Protein AF-A0A1I7UEQ7-F1 (afdb_monomer)

Foldseek 3Di:
DPDPPPFPDDDWDADPVRDIDDDGDDDDDADDDDDQAA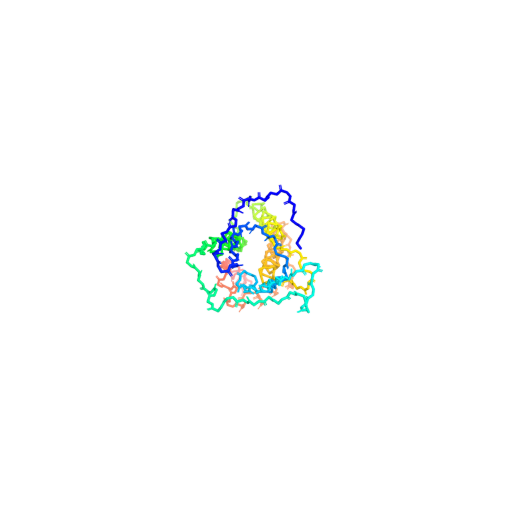PPVDDDDGDDDDDDPPDDCVVDPDDDDPPPPPCVVPDDDPPSPPPPCVLVVVLVVLLVCLLLLLLPDDPPPDCLVVNLVSLVVNLVVLVVSLVVVPVVDPPDPPDDYPVNVVSVVSNVSSVVSSVVSVVVVVVVVCVVVVHDDDPVVVCCCVPPQCVDVVNVVSHVPVPPPVVVVVVVVVPD

Mean predicted aligned error: 13.63 Å

Organism: NCBI:txid1561998

Sequence (220 aa):
MNVEENEMETNAIVDNTGRVMLFRSMITDISCNLNLQQFPFDQQICFVTFASWSMDGSKLDLSATPKTDNLELYIRNTEWGLTDFSLVIPSAFITVVTIVGFFTPHSTTGENTEKVSLGVTALLSMAIIMMMVSDEVPATSEVIPLIGKYYIGLIFLIFMAAFTTTLTLSYQMRGNSGQEVDPRVRDFFFYQIAANPCISWAFSFQLPKKLLRSDNRKQV

Solvent-accessible surface area (backbone atoms only — not comparable to full-atom values): 14425 Å² total; per-residue (Å²): 133,86,86,71,97,74,77,74,86,60,79,70,47,74,47,97,85,74,51,73,49,76,74,75,87,81,90,76,91,78,89,66,84,79,65,52,59,51,34,91,80,49,81,84,80,74,87,84,85,89,76,67,93,89,54,54,73,94,80,48,82,89,78,82,70,98,76,75,83,69,61,86,81,62,77,81,78,77,71,90,74,62,64,66,62,68,57,50,51,60,50,52,50,51,52,50,52,46,53,4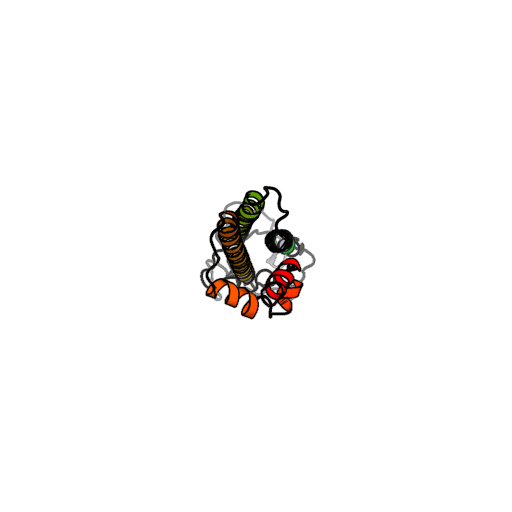9,58,66,59,49,77,82,68,94,66,91,54,74,63,56,55,55,49,51,45,52,53,49,54,52,51,53,51,50,53,52,50,56,53,54,74,74,47,79,91,60,89,87,63,81,27,47,55,56,55,49,52,56,50,50,53,52,50,53,51,53,52,47,50,53,48,53,50,53,51,54,52,51,52,43,50,74,71,70,49,83,76,58,70,69,61,52,52,46,47,59,62,66,49,62,67,34,69,71,47,48,66,67,39,78,75,76,71,68,74,68,65,74,59,59,65,73,65,76,78,120

pLDDT: mean 75.24, std 14.85, range [36.81, 96.12]

Nearest PDB structures (foldseek):
  8st4-assembly1_E  TM=7.384E-01  e=9.845E-05  Homo sapiens
  8st3-assembly1_A  TM=8.266E-01  e=8.526E-04  Homo sapiens
  8st1-assembly1_E  TM=7.105E-01  e=1.397E-04  Homo sapiens
  8ssz-assembly1_E  TM=7.057E-01  e=7.157E-04  Homo sapiens
  7ql6-assembly1_D  TM=7.470E-01  e=1.077E-03  Tetronarce californica

InterPro domains:
  IPR006029 Neurotransmitter-gated ion-channel transmembrane domain [PF02932] (87-192)
  IPR006201 Neurotransmitter-gated ion-channel [PTHR18945] (8-176)
  IPR006202 Neurotransmitter-gated ion-channel ligand-binding domain [PF02931] (4-86)
  IPR018000 Neurotransmitter-gated io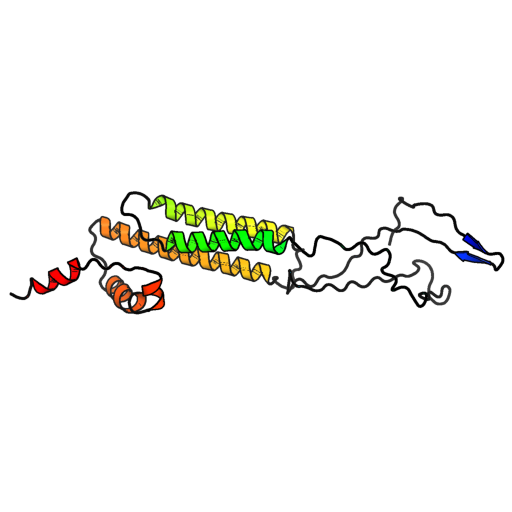n-channel, conserved site [PS00236] (32-46)
  IPR036719 Neurotransmitter-gated ion-channel transmembrane domain superfamily [SSF90112] (85-202)
  IPR036734 Neurotransmitter-gated ion-channel ligand-binding domain superfamily [G3DSA:2.70.170.10] (2-88)
  IPR036734 Neurotransmitter-gated ion-channel ligand-binding domain superfamily [SSF63712] (9-92)
  IPR038050 Neuronal acetylcholine receptor [G3DSA:1.20.58.390] (89-205)

Secondary structure (DSSP, 8-state):
----S-----PPEE-TTS-EE-------PPP-----TTTTS-----------SS--TTT------S----GGG-PPPSGGGTHHHHHHHHHHHHHHHHHHHHHS---SSS-HHHHHHHHHHHHHHHHHHHHHHHHHS---TT---HHHHHHHHHHHHHHHHHHHHHHHHHHHHHHHTTPPPPHHHHHHIIIIITT-HHHHHHS-----TTTHHHHTTS--

Structure (mmCIF, N/CA/C/O backbone):
data_AF-A0A1I7UEQ7-F1
#
_entry.id   AF-A0A1I7UEQ7-F1
#
loop_
_atom_site.group_PDB
_atom_site.id
_atom_site.type_symbol
_atom_site.label_atom_id
_atom_site.label_alt_id
_atom_site.label_comp_id
_atom_site.label_asym_id
_atom_site.label_entity_id
_atom_site.label_seq_id
_atom_site.pdbx_PDB_ins_code
_atom_site.Cartn_x
_atom_site.Cartn_y
_atom_site.Cartn_z
_atom_site.occupancy
_atom_site.B_iso_or_equiv
_atom_site.auth_seq_id
_atom_site.auth_comp_id
_atom_site.auth_asym_id
_atom_site.auth_atom_id
_atom_site.pdbx_PDB_model_num
ATOM 1 N N . MET A 1 1 ? 17.859 10.497 -24.254 1.00 52.81 1 MET A N 1
ATOM 2 C CA . MET A 1 1 ? 18.816 9.996 -23.249 1.00 52.81 1 MET A CA 1
ATOM 3 C C . MET A 1 1 ? 20.054 10.867 -23.345 1.00 52.81 1 MET A C 1
ATOM 5 O O . MET A 1 1 ? 20.750 10.778 -24.348 1.00 52.81 1 MET A O 1
ATOM 9 N N . ASN A 1 2 ? 20.270 11.758 -22.378 1.00 49.69 2 ASN A N 1
ATOM 10 C CA . ASN A 1 2 ? 21.542 12.467 -22.264 1.00 49.69 2 ASN A CA 1
ATOM 11 C C . ASN A 1 2 ? 22.480 11.542 -21.493 1.00 49.69 2 ASN A C 1
ATOM 13 O O . ASN A 1 2 ? 22.169 11.151 -20.372 1.00 49.69 2 ASN A O 1
ATOM 17 N N . VAL A 1 3 ? 23.558 11.113 -22.139 1.00 59.84 3 VAL A N 1
ATOM 18 C CA . VAL A 1 3 ? 24.581 10.275 -21.515 1.00 59.84 3 VAL A CA 1
ATOM 19 C C . VAL A 1 3 ? 25.472 11.211 -20.705 1.00 59.84 3 VAL A C 1
ATOM 21 O O . VAL A 1 3 ? 26.331 11.874 -21.276 1.00 59.84 3 VAL A O 1
ATOM 24 N N . GLU A 1 4 ? 25.216 11.343 -19.404 1.00 57.03 4 GLU A N 1
ATOM 25 C CA . GLU A 1 4 ? 26.181 11.970 -18.495 1.00 57.03 4 GLU A CA 1
ATOM 26 C C . GLU A 1 4 ? 27.323 10.994 -18.163 1.00 57.03 4 GLU A C 1
ATOM 28 O O . GLU A 1 4 ? 27.172 9.772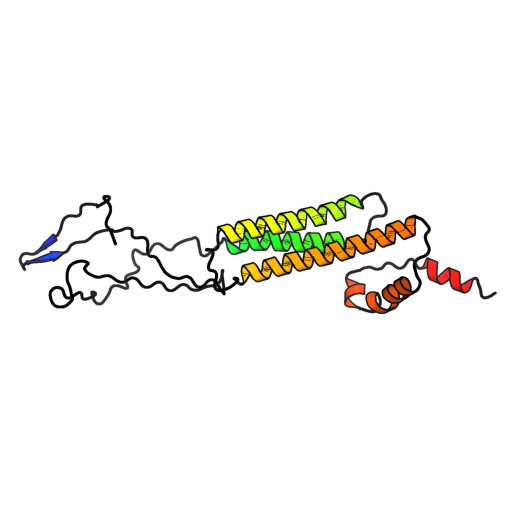 -18.217 1.00 57.03 4 GLU A O 1
ATOM 33 N N . GLU A 1 5 ? 28.482 11.586 -17.884 1.00 53.31 5 GLU A N 1
ATOM 34 C CA . GLU A 1 5 ? 29.855 11.063 -17.860 1.00 53.31 5 GLU A CA 1
ATOM 35 C C . GLU A 1 5 ? 30.125 9.908 -16.871 1.00 53.31 5 GLU A C 1
ATOM 37 O O . GLU A 1 5 ? 30.929 10.029 -15.954 1.00 53.31 5 GLU A O 1
ATOM 42 N N . ASN A 1 6 ? 29.507 8.747 -17.070 1.00 52.41 6 ASN A N 1
ATOM 43 C CA . ASN A 1 6 ? 29.963 7.477 -16.490 1.00 52.41 6 ASN A CA 1
ATOM 44 C C . ASN A 1 6 ? 29.995 6.397 -17.577 1.00 52.41 6 ASN A C 1
ATOM 46 O O . ASN A 1 6 ? 29.365 5.342 -17.483 1.00 52.41 6 ASN A O 1
ATOM 50 N N . GLU A 1 7 ? 30.699 6.691 -18.671 1.00 60.97 7 GLU A N 1
ATOM 51 C CA . GLU A 1 7 ? 30.903 5.730 -19.746 1.00 60.97 7 GLU A CA 1
ATOM 52 C C . GLU A 1 7 ? 31.894 4.649 -19.290 1.00 60.97 7 GLU A C 1
ATOM 54 O O . GLU A 1 7 ? 33.067 4.921 -19.047 1.00 60.97 7 GLU A O 1
ATOM 59 N N . MET A 1 8 ? 31.445 3.394 -19.202 1.00 59.69 8 MET A N 1
ATOM 60 C CA . MET A 1 8 ? 32.380 2.273 -19.285 1.00 59.69 8 MET A CA 1
ATOM 61 C C . MET A 1 8 ? 32.895 2.228 -20.726 1.00 59.69 8 MET A C 1
ATOM 63 O O . MET A 1 8 ? 32.182 1.780 -21.630 1.00 59.69 8 MET A O 1
ATOM 67 N N . GLU A 1 9 ? 34.107 2.736 -20.949 1.00 70.69 9 GLU A N 1
ATOM 68 C CA . GLU A 1 9 ? 34.784 2.615 -22.238 1.00 70.69 9 GLU A CA 1
ATOM 69 C C . GLU A 1 9 ? 34.934 1.130 -22.581 1.00 70.69 9 GLU A C 1
ATOM 71 O O . GLU A 1 9 ? 35.504 0.335 -21.832 1.00 70.69 9 GLU A O 1
ATOM 76 N N . THR A 1 10 ? 34.362 0.737 -23.714 1.00 80.69 10 THR A N 1
ATOM 77 C CA . THR A 1 10 ? 34.395 -0.638 -24.210 1.00 80.69 10 THR A CA 1
ATOM 78 C C . THR A 1 10 ? 35.030 -0.635 -25.587 1.00 80.69 10 THR A C 1
ATOM 80 O O . THR A 1 10 ? 34.719 0.198 -26.438 1.00 80.69 10 THR A O 1
ATOM 83 N N . ASN A 1 11 ? 35.956 -1.565 -25.806 1.00 88.19 11 ASN A N 1
ATOM 84 C CA . ASN A 1 11 ? 36.625 -1.688 -27.092 1.00 88.19 11 ASN A CA 1
ATOM 85 C C . ASN A 1 11 ? 35.635 -2.180 -28.155 1.00 88.19 11 ASN A C 1
ATOM 87 O O . ASN A 1 11 ? 34.865 -3.113 -27.919 1.00 88.19 11 ASN A O 1
ATOM 91 N N . ALA A 1 12 ? 35.699 -1.586 -29.345 1.00 90.12 12 ALA A N 1
ATOM 92 C CA . ALA A 1 12 ? 34.984 -2.088 -30.509 1.00 90.12 12 ALA A CA 1
ATOM 93 C C . ALA A 1 12 ? 35.737 -3.275 -31.125 1.00 90.12 12 ALA A C 1
ATOM 95 O O . ALA A 1 12 ? 36.967 -3.268 -31.220 1.00 90.12 12 ALA A O 1
ATOM 96 N N . ILE A 1 13 ? 34.994 -4.281 -31.584 1.00 91.56 13 ILE A N 1
ATOM 97 C CA . ILE A 1 13 ? 35.543 -5.405 -32.345 1.00 91.56 13 ILE A CA 1
ATOM 98 C C . ILE A 1 13 ? 35.324 -5.108 -33.826 1.00 91.56 13 ILE A C 1
ATOM 100 O O . ILE A 1 13 ? 34.196 -4.854 -34.254 1.00 91.56 13 ILE A O 1
ATOM 104 N N . VAL A 1 14 ? 36.405 -5.132 -34.603 1.00 94.75 14 VAL A N 1
ATOM 105 C CA . VAL A 1 14 ? 36.389 -4.826 -36.037 1.00 94.75 14 VAL A CA 1
ATOM 106 C C . VAL A 1 14 ? 36.806 -6.064 -36.823 1.00 94.75 14 VAL A C 1
ATOM 108 O O . VAL A 1 14 ? 37.925 -6.551 -36.668 1.00 94.75 14 VAL A O 1
ATOM 111 N N . ASP A 1 15 ? 35.912 -6.553 -37.680 1.00 95.31 15 ASP A N 1
ATOM 112 C CA . ASP A 1 15 ? 36.189 -7.662 -38.593 1.00 95.31 15 ASP A CA 1
ATOM 113 C C . ASP A 1 15 ? 36.873 -7.178 -39.879 1.00 95.31 15 ASP A C 1
ATOM 115 O O . ASP A 1 15 ? 36.659 -6.063 -40.359 1.00 95.31 15 ASP A O 1
ATOM 119 N N . ASN A 1 16 ? 37.612 -8.078 -40.530 1.00 95.69 16 ASN A N 1
ATOM 120 C CA . ASN A 1 16 ? 38.226 -7.836 -41.842 1.00 95.69 16 ASN A CA 1
ATOM 121 C C . ASN A 1 16 ? 37.213 -7.528 -42.970 1.00 95.69 16 ASN A C 1
ATOM 123 O O . ASN A 1 16 ? 37.606 -7.021 -44.017 1.00 95.69 16 ASN A O 1
ATOM 127 N N . THR A 1 17 ? 35.924 -7.822 -42.770 1.00 96.12 17 THR A N 1
ATOM 128 C CA . THR A 1 17 ? 34.823 -7.498 -43.698 1.00 96.12 17 THR A CA 1
ATOM 129 C C . THR A 1 17 ? 34.324 -6.056 -43.569 1.00 96.12 17 THR A C 1
ATOM 131 O O . THR A 1 17 ? 33.445 -5.647 -44.325 1.00 96.12 17 THR A O 1
ATOM 134 N N . GLY A 1 18 ? 34.855 -5.285 -42.613 1.00 94.19 18 GLY A N 1
ATOM 135 C CA . GLY A 1 18 ? 34.381 -3.937 -42.293 1.00 94.19 18 GLY A CA 1
ATOM 136 C C . GLY A 1 18 ? 33.176 -3.912 -41.347 1.00 94.19 18 GLY A C 1
ATOM 137 O O . GLY A 1 18 ? 32.635 -2.842 -41.079 1.00 94.19 18 GLY A O 1
ATOM 138 N N . ARG A 1 19 ? 32.746 -5.068 -40.821 1.00 92.44 19 ARG A N 1
ATOM 139 C CA . ARG A 1 19 ? 31.715 -5.141 -39.780 1.00 92.44 19 ARG A CA 1
ATOM 140 C C . ARG A 1 19 ? 32.299 -4.702 -38.437 1.00 92.44 19 ARG A C 1
ATOM 142 O O . ARG A 1 19 ? 33.334 -5.210 -38.013 1.00 92.44 19 ARG A O 1
ATOM 149 N N . VAL A 1 20 ? 31.601 -3.794 -37.762 1.00 92.38 20 VAL A N 1
ATOM 150 C CA . VAL A 1 20 ? 31.956 -3.311 -36.424 1.00 92.38 20 VAL A CA 1
ATOM 151 C C . VAL A 1 20 ? 30.905 -3.794 -35.432 1.00 92.38 20 VAL A C 1
ATOM 153 O O . VAL A 1 20 ? 29.711 -3.584 -35.643 1.00 92.38 20 VAL A O 1
ATOM 156 N N . MET A 1 21 ? 31.348 -4.446 -34.359 1.00 88.75 21 MET A N 1
ATOM 157 C CA . MET A 1 21 ? 30.502 -4.859 -33.240 1.00 88.75 21 MET A CA 1
ATOM 158 C C . MET A 1 21 ? 30.902 -4.082 -31.989 1.00 88.75 21 MET A C 1
ATOM 160 O O . MET A 1 21 ? 32.078 -4.042 -31.621 1.00 88.75 21 MET A O 1
ATOM 164 N N . LEU A 1 22 ? 29.913 -3.480 -31.333 1.00 88.12 22 LEU A N 1
ATOM 165 C CA . LEU A 1 22 ? 30.090 -2.710 -30.109 1.00 88.12 22 LEU A CA 1
ATOM 166 C C . LEU A 1 22 ? 29.110 -3.223 -29.054 1.00 88.12 22 LEU A C 1
ATOM 168 O O . LEU A 1 22 ? 27.899 -3.199 -29.266 1.00 88.12 22 LEU A O 1
ATOM 172 N N . PHE A 1 23 ? 29.642 -3.667 -27.918 1.00 83.12 23 PHE A N 1
ATOM 173 C CA . PHE A 1 23 ? 28.850 -4.077 -26.763 1.00 83.12 23 PHE A CA 1
ATOM 174 C C . PHE A 1 23 ? 29.045 -3.051 -25.662 1.00 83.12 23 PHE A C 1
ATOM 176 O O . PHE A 1 23 ? 30.142 -2.923 -25.125 1.00 83.12 23 PHE A O 1
ATOM 183 N N . ARG A 1 24 ? 27.978 -2.327 -25.327 1.00 81.75 24 ARG A N 1
ATOM 184 C CA . ARG A 1 24 ? 28.010 -1.287 -24.305 1.00 81.75 24 ARG A CA 1
ATOM 185 C C . ARG A 1 24 ? 26.983 -1.594 -23.224 1.00 81.75 24 ARG A C 1
ATOM 187 O O . ARG A 1 24 ? 25.816 -1.818 -23.530 1.00 81.75 24 ARG A O 1
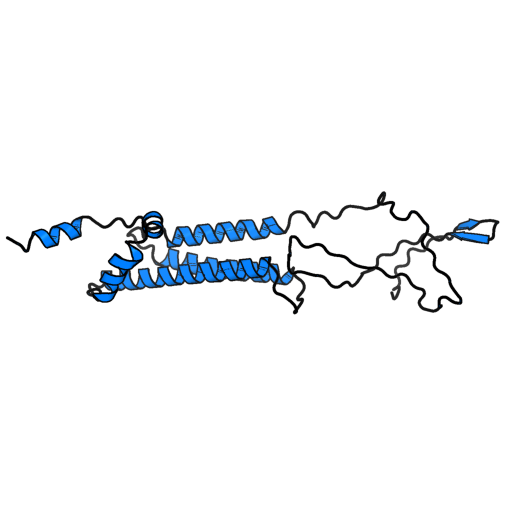ATOM 194 N N . SER A 1 25 ? 27.429 -1.599 -21.969 1.00 78.62 25 SER A N 1
ATOM 195 C CA . SER A 1 25 ? 26.525 -1.614 -20.820 1.00 78.62 25 SER A CA 1
ATOM 196 C C . SER A 1 25 ? 26.023 -0.197 -20.574 1.00 78.62 25 SER A C 1
ATOM 198 O O . SER A 1 25 ? 26.805 0.757 -20.602 1.00 78.62 25 SER A O 1
ATOM 200 N N . MET A 1 26 ? 24.720 -0.055 -20.366 1.00 75.50 26 MET A N 1
ATOM 201 C CA . MET A 1 26 ? 24.089 1.225 -20.087 1.00 75.50 26 MET A CA 1
ATOM 202 C C . MET A 1 26 ? 23.063 1.028 -18.978 1.00 75.50 26 MET A C 1
ATOM 204 O O . MET A 1 26 ? 22.232 0.126 -19.055 1.00 75.50 26 MET A O 1
ATOM 208 N N . ILE A 1 27 ? 23.128 1.879 -17.957 1.00 82.31 27 ILE A N 1
ATOM 209 C CA . ILE A 1 27 ? 22.079 2.001 -16.948 1.00 82.31 27 ILE A CA 1
ATOM 210 C C . ILE A 1 27 ? 21.241 3.205 -17.364 1.00 82.31 27 ILE A C 1
ATOM 212 O O . ILE A 1 27 ? 21.771 4.305 -17.514 1.00 82.31 27 ILE A O 1
ATOM 216 N N . THR A 1 28 ? 19.954 2.980 -17.618 1.00 78.56 28 THR A N 1
ATOM 217 C CA . THR A 1 28 ? 19.019 4.034 -18.017 1.00 78.56 28 THR A CA 1
ATOM 218 C C . THR A 1 28 ? 17.778 3.994 -17.168 1.00 78.56 28 THR A C 1
ATOM 220 O O . THR A 1 28 ? 17.108 2.961 -17.109 1.00 78.56 28 THR A O 1
ATOM 223 N N . ASP A 1 29 ? 17.412 5.155 -16.649 1.00 84.50 29 ASP A N 1
ATOM 224 C CA . ASP A 1 29 ? 16.103 5.354 -16.059 1.00 84.50 29 ASP A CA 1
ATOM 225 C C . ASP A 1 29 ? 15.071 5.512 -17.178 1.00 84.50 29 ASP A C 1
ATOM 227 O O . ASP A 1 29 ? 15.189 6.369 -18.060 1.00 84.50 29 ASP A O 1
ATOM 231 N N . ILE A 1 30 ? 14.065 4.642 -17.163 1.00 84.31 30 ILE A N 1
ATOM 232 C CA . ILE A 1 30 ? 12.963 4.656 -18.121 1.00 84.31 30 ILE A CA 1
ATOM 233 C C . ILE A 1 30 ? 11.748 5.248 -17.416 1.00 84.31 30 ILE A C 1
ATOM 235 O O . ILE A 1 30 ? 11.250 4.689 -16.443 1.00 84.31 30 ILE A O 1
ATOM 239 N N . SER A 1 31 ? 11.239 6.368 -17.926 1.00 86.50 31 SER A N 1
ATOM 240 C CA . SER A 1 31 ? 9.965 6.924 -17.472 1.00 86.50 31 SER A CA 1
ATOM 241 C C . SER A 1 31 ? 8.810 6.243 -18.211 1.00 86.50 31 SER A C 1
ATOM 243 O O . SER A 1 31 ? 8.711 6.348 -19.434 1.00 86.50 31 SER A O 1
ATOM 245 N N . CYS A 1 32 ? 7.923 5.568 -17.480 1.00 87.81 32 CYS A N 1
ATOM 246 C CA . CYS A 1 32 ? 6.667 5.028 -18.002 1.00 87.81 32 CYS A CA 1
ATOM 247 C C . CYS A 1 32 ? 5.488 5.394 -17.094 1.00 87.81 32 CYS A C 1
ATOM 249 O O . CYS A 1 32 ? 5.654 5.617 -15.897 1.00 87.81 32 CYS A O 1
ATOM 251 N N . ASN A 1 33 ? 4.289 5.466 -17.679 1.00 85.38 33 ASN A N 1
ATOM 252 C CA . ASN A 1 33 ? 3.057 5.645 -16.914 1.00 85.38 33 ASN A CA 1
ATOM 253 C C . ASN A 1 33 ? 2.669 4.322 -16.251 1.00 85.38 33 ASN A C 1
ATOM 255 O O . ASN A 1 33 ? 2.576 3.299 -16.929 1.00 85.38 33 ASN A O 1
ATOM 259 N N . LEU A 1 34 ? 2.415 4.369 -14.945 1.00 84.00 34 LEU A N 1
ATOM 260 C CA . LEU A 1 34 ? 2.003 3.218 -14.148 1.00 84.00 34 LEU A CA 1
ATOM 261 C C . LEU A 1 34 ? 0.491 3.240 -13.923 1.00 84.00 34 LEU A C 1
ATOM 263 O O . LEU A 1 34 ? -0.087 4.292 -13.643 1.00 84.00 34 LEU A O 1
ATOM 267 N N . ASN A 1 35 ? -0.149 2.074 -14.003 1.00 84.44 35 ASN A N 1
ATOM 268 C CA . ASN A 1 35 ? -1.560 1.919 -13.651 1.00 84.44 35 ASN A CA 1
ATOM 269 C C . ASN A 1 35 ? -1.708 1.265 -12.271 1.00 84.44 35 ASN A C 1
ATOM 271 O O . ASN A 1 35 ? -1.549 0.056 -12.141 1.00 84.44 35 ASN A O 1
ATOM 275 N N . LEU A 1 36 ? -2.070 2.055 -11.260 1.00 84.50 36 LEU A N 1
ATOM 276 C CA . LEU A 1 36 ? -2.136 1.610 -9.862 1.00 84.50 36 LEU A CA 1
ATOM 277 C C . LEU A 1 36 ? -3.534 1.164 -9.402 1.00 84.50 36 LEU A C 1
ATOM 279 O O . LEU A 1 36 ? -3.756 0.949 -8.211 1.00 84.50 36 LEU A O 1
ATOM 283 N N . GLN A 1 37 ? -4.512 1.015 -10.300 1.00 84.94 37 GLN A N 1
ATOM 284 C CA . GLN A 1 37 ? -5.891 0.688 -9.896 1.00 84.94 37 GLN A CA 1
ATOM 285 C C . GLN A 1 37 ? -5.992 -0.605 -9.081 1.00 84.94 37 GLN A C 1
ATOM 287 O O . GLN A 1 37 ? -6.756 -0.671 -8.115 1.00 84.94 37 GLN A O 1
ATOM 292 N N . GLN A 1 38 ? -5.229 -1.620 -9.484 1.00 85.50 38 GLN A N 1
ATOM 293 C CA . GLN A 1 38 ? -5.226 -2.948 -8.873 1.00 85.50 38 GLN A CA 1
ATOM 294 C C . GLN A 1 38 ? -4.017 -3.187 -7.973 1.00 85.50 38 GLN A C 1
ATOM 296 O O . GLN A 1 38 ? -3.820 -4.320 -7.541 1.00 85.50 38 GLN A O 1
ATOM 301 N N . PHE A 1 39 ? -3.257 -2.134 -7.660 1.00 81.56 39 PHE A N 1
ATOM 302 C CA . PHE A 1 39 ? -2.125 -2.232 -6.752 1.00 81.56 39 PHE A CA 1
ATOM 303 C C . PHE A 1 39 ? -2.548 -2.923 -5.446 1.00 81.56 39 PHE A C 1
ATOM 305 O O . PHE A 1 39 ? -3.567 -2.520 -4.856 1.00 81.56 39 PHE A O 1
ATOM 312 N N . PRO A 1 40 ? -1.828 -3.966 -4.995 1.00 79.81 40 PRO A N 1
ATOM 313 C CA . PRO A 1 40 ? -0.499 -4.423 -5.451 1.00 79.81 40 PRO A CA 1
ATOM 314 C C . PRO A 1 40 ? -0.487 -5.604 -6.450 1.00 79.81 40 PRO A C 1
ATOM 316 O O . PRO A 1 40 ? 0.556 -6.168 -6.765 1.00 79.81 40 PRO A O 1
ATOM 319 N N . PHE A 1 41 ? -1.652 -6.031 -6.939 1.00 82.00 41 PHE A N 1
ATOM 320 C CA . PHE A 1 41 ? -1.788 -7.145 -7.892 1.00 82.00 41 PHE A CA 1
ATOM 321 C C . PHE A 1 41 ? -1.814 -6.669 -9.351 1.00 82.00 41 PHE A C 1
ATOM 323 O O . PHE A 1 41 ? -2.413 -7.308 -10.220 1.00 82.00 41 PHE A O 1
ATOM 330 N N . ASP A 1 42 ? -1.231 -5.508 -9.611 1.00 80.56 42 ASP A N 1
ATOM 331 C CA . ASP A 1 42 ? -1.205 -4.851 -10.905 1.00 80.56 42 ASP A CA 1
ATOM 332 C C . ASP A 1 42 ? -0.136 -5.437 -11.840 1.00 80.56 42 ASP A C 1
ATOM 334 O O . ASP A 1 42 ? 0.862 -6.025 -11.429 1.00 80.56 42 ASP A O 1
ATOM 338 N N . GLN A 1 43 ? -0.367 -5.280 -13.143 1.00 84.88 43 GLN A N 1
ATOM 339 C CA . GLN A 1 43 ? 0.603 -5.595 -14.187 1.00 84.88 43 GLN A CA 1
ATOM 340 C C . GLN A 1 43 ? 1.021 -4.299 -14.869 1.00 84.88 43 GLN A C 1
ATOM 342 O O . GLN A 1 43 ? 0.165 -3.524 -15.298 1.00 84.88 43 GLN A O 1
ATOM 347 N N . GLN A 1 44 ? 2.330 -4.091 -15.003 1.00 85.62 44 GLN A N 1
ATOM 348 C CA . GLN A 1 44 ? 2.891 -2.896 -15.628 1.00 85.62 44 GLN A CA 1
ATOM 349 C C . GLN A 1 44 ? 3.564 -3.246 -16.956 1.00 85.62 44 GLN A C 1
ATOM 351 O O . GLN A 1 44 ? 4.338 -4.200 -17.044 1.00 85.62 44 GLN A O 1
ATOM 356 N N . ILE A 1 45 ? 3.261 -2.467 -17.998 1.00 86.75 45 ILE A N 1
ATOM 357 C CA . ILE A 1 45 ? 3.850 -2.602 -19.335 1.00 86.75 45 ILE A CA 1
ATOM 358 C C . ILE A 1 45 ? 4.540 -1.284 -19.671 1.00 86.75 45 ILE A C 1
ATOM 360 O O . ILE A 1 45 ? 3.880 -0.264 -19.864 1.00 86.75 45 ILE A O 1
ATOM 364 N N . CYS A 1 46 ? 5.867 -1.316 -19.768 1.00 87.62 46 CYS A N 1
ATOM 365 C CA . CYS A 1 46 ? 6.676 -0.154 -20.116 1.00 87.62 46 CYS A CA 1
ATOM 366 C C . CYS A 1 46 ? 7.345 -0.382 -21.473 1.00 87.62 46 CYS A C 1
ATOM 368 O O . CYS A 1 46 ? 8.010 -1.393 -21.694 1.00 87.62 46 CYS A O 1
ATOM 370 N N . PHE A 1 47 ? 7.151 0.564 -22.391 1.00 88.69 47 PHE A N 1
ATOM 371 C CA . PHE A 1 47 ? 7.746 0.523 -23.722 1.00 88.69 47 PHE A CA 1
ATOM 372 C C . PHE A 1 47 ? 9.050 1.315 -23.733 1.00 88.69 47 PHE A C 1
ATOM 374 O O . PHE A 1 47 ? 9.100 2.448 -23.257 1.00 88.69 47 PHE A O 1
ATOM 381 N N . VAL A 1 48 ? 10.094 0.728 -24.315 1.00 84.44 48 VAL A N 1
ATOM 382 C CA . VAL A 1 48 ? 11.383 1.392 -24.526 1.00 84.44 48 VAL A CA 1
ATOM 383 C C . VAL A 1 48 ? 11.564 1.623 -26.014 1.00 84.44 48 VAL A C 1
ATOM 385 O O . VAL A 1 48 ? 11.401 0.703 -26.815 1.00 84.44 48 VAL A O 1
ATOM 388 N N . THR A 1 49 ? 11.916 2.853 -26.380 1.00 85.25 49 THR A N 1
ATOM 389 C CA . THR A 1 49 ? 12.119 3.237 -27.778 1.00 85.25 49 THR A CA 1
ATOM 390 C C . THR A 1 49 ? 13.574 3.629 -27.976 1.00 85.25 49 THR A C 1
ATOM 392 O O . THR A 1 49 ? 14.039 4.605 -27.390 1.00 85.25 49 THR A O 1
ATOM 395 N N . PHE A 1 50 ? 14.294 2.866 -28.798 1.00 85.19 50 PHE A N 1
ATOM 396 C CA . PHE A 1 50 ? 15.665 3.177 -29.190 1.00 85.19 50 PHE A CA 1
ATOM 397 C C . PHE A 1 50 ? 15.652 3.914 -30.527 1.00 85.19 50 PHE A C 1
ATOM 399 O O . PHE A 1 50 ? 15.090 3.422 -31.503 1.00 85.19 50 PHE A O 1
ATOM 406 N N . ALA A 1 51 ? 16.264 5.095 -30.567 1.00 87.25 51 ALA A N 1
ATOM 407 C CA . ALA A 1 51 ? 16.366 5.912 -31.768 1.00 87.25 51 ALA A CA 1
ATOM 408 C C . ALA A 1 51 ? 17.657 6.735 -31.746 1.00 87.25 51 ALA A C 1
ATOM 410 O O . ALA A 1 51 ? 18.171 7.089 -30.681 1.00 87.25 51 ALA A O 1
ATOM 411 N N . SER A 1 52 ? 18.172 7.062 -32.929 1.00 88.94 52 SER A N 1
ATOM 412 C CA . SER A 1 52 ? 19.249 8.036 -33.073 1.00 88.94 52 SER A CA 1
ATOM 413 C C . SER A 1 52 ? 18.746 9.444 -32.774 1.00 88.94 52 SER A C 1
ATOM 415 O O . SER A 1 52 ? 17.694 9.852 -33.250 1.00 88.94 52 SER A O 1
ATOM 417 N N . TRP A 1 53 ? 19.531 10.211 -32.016 1.00 85.12 53 TRP A N 1
ATOM 418 C CA . TRP A 1 53 ? 19.211 11.610 -31.716 1.00 85.12 53 TRP A CA 1
ATOM 419 C C . TRP A 1 53 ? 19.392 12.537 -32.926 1.00 85.12 53 TRP A C 1
ATOM 421 O O . TRP A 1 53 ? 18.628 13.474 -33.119 1.00 85.12 53 TRP A O 1
ATOM 431 N N . SER A 1 54 ? 20.437 12.299 -33.722 1.00 91.56 54 SER A N 1
ATOM 432 C CA . SER A 1 54 ? 20.912 13.228 -34.757 1.00 91.56 54 SER A CA 1
ATOM 433 C C . SER A 1 54 ? 20.615 12.795 -36.193 1.00 91.56 54 SER A C 1
ATOM 435 O O . SER A 1 54 ? 20.818 13.581 -37.120 1.00 91.56 54 SER A O 1
ATOM 437 N N . MET A 1 55 ? 20.191 11.548 -36.394 1.00 93.50 55 MET A N 1
ATOM 438 C CA . MET A 1 55 ? 19.986 10.952 -37.713 1.00 93.50 55 MET A CA 1
ATOM 439 C C . MET A 1 55 ? 18.564 10.418 -37.828 1.00 93.50 55 MET A C 1
ATOM 441 O O . MET A 1 55 ? 18.062 9.804 -36.892 1.00 93.50 55 MET A O 1
ATOM 445 N N . ASP A 1 56 ? 17.969 10.606 -39.002 1.00 91.50 56 ASP A N 1
ATOM 446 C CA . ASP A 1 56 ? 16.657 10.068 -39.359 1.00 91.50 56 ASP A CA 1
ATOM 447 C C . ASP A 1 56 ? 16.789 8.776 -40.185 1.00 91.50 56 ASP A C 1
ATOM 449 O O . ASP A 1 56 ? 17.871 8.435 -40.680 1.00 91.50 56 ASP A O 1
ATOM 453 N N . GLY A 1 57 ? 15.658 8.102 -40.423 1.00 89.75 57 GLY A N 1
ATOM 454 C CA . GLY A 1 57 ? 15.571 6.820 -41.139 1.00 89.75 57 GLY A CA 1
ATOM 455 C C . GLY A 1 57 ? 16.118 6.806 -42.574 1.00 89.75 57 GLY A C 1
ATOM 456 O O . GLY A 1 57 ? 16.401 5.745 -43.117 1.00 89.75 57 GLY A O 1
ATOM 457 N N . SER A 1 58 ? 16.314 7.966 -43.211 1.00 92.62 58 SER A N 1
ATOM 458 C CA . SER A 1 58 ? 16.943 8.045 -44.540 1.00 92.62 58 SER A CA 1
ATOM 459 C C . SER A 1 58 ? 18.469 7.906 -44.502 1.00 92.62 58 SER A C 1
ATOM 461 O O . SER A 1 58 ? 19.093 7.714 -45.543 1.00 92.62 58 SER A O 1
ATOM 463 N N . LYS A 1 59 ? 19.081 8.103 -43.329 1.00 93.81 59 LYS A N 1
ATOM 464 C CA . LYS A 1 59 ? 20.539 8.071 -43.125 1.00 93.81 59 LYS A CA 1
ATOM 465 C C . LYS A 1 59 ? 20.969 6.879 -42.278 1.00 93.81 59 LYS A C 1
ATOM 467 O O . LYS A 1 59 ? 22.084 6.396 -42.449 1.00 93.81 59 LYS A O 1
ATOM 472 N N . LEU A 1 60 ? 20.107 6.439 -41.366 1.00 92.19 60 LEU A N 1
ATOM 473 C CA . LEU A 1 60 ? 20.367 5.341 -40.451 1.00 92.19 60 LEU A CA 1
ATOM 474 C C . LEU A 1 60 ? 19.139 4.433 -40.393 1.00 92.19 60 LEU A C 1
ATOM 476 O O . LEU A 1 60 ? 18.071 4.879 -39.988 1.00 92.19 60 LEU A O 1
ATOM 480 N N . ASP A 1 61 ? 19.312 3.169 -40.765 1.00 91.69 61 ASP A N 1
ATOM 481 C CA . ASP A 1 61 ? 18.284 2.141 -40.612 1.00 91.69 61 ASP A CA 1
ATOM 482 C C . ASP A 1 61 ? 18.623 1.256 -39.406 1.00 91.69 61 ASP A C 1
ATOM 484 O O . ASP A 1 61 ? 19.735 0.732 -39.298 1.00 91.69 61 ASP A O 1
ATOM 488 N N . LEU A 1 62 ? 17.681 1.140 -38.470 1.00 89.69 62 LEU A N 1
ATOM 489 C CA . LEU A 1 62 ? 17.840 0.392 -37.226 1.00 89.69 62 LEU A CA 1
ATOM 490 C C . LEU A 1 62 ? 16.978 -0.867 -37.289 1.00 89.69 62 LEU A C 1
ATOM 492 O O . LEU A 1 62 ? 15.755 -0.803 -37.196 1.00 89.69 62 LEU A O 1
ATOM 496 N N . SER A 1 63 ? 17.623 -2.027 -37.387 1.00 89.94 63 SER A N 1
ATOM 497 C CA . SER A 1 63 ? 16.951 -3.326 -37.362 1.00 89.94 63 SER A CA 1
ATOM 498 C C . SER A 1 63 ? 17.300 -4.095 -36.091 1.00 89.94 63 SER A C 1
ATOM 500 O O . SER A 1 63 ? 18.479 -4.297 -35.795 1.00 89.94 63 SER A O 1
ATOM 502 N N . ALA A 1 64 ? 16.289 -4.576 -35.367 1.00 84.75 64 ALA A N 1
ATOM 503 C CA . ALA A 1 64 ? 16.500 -5.483 -34.245 1.00 84.75 64 ALA A CA 1
ATOM 504 C C . ALA A 1 64 ? 16.982 -6.854 -34.746 1.00 84.75 64 ALA A C 1
ATOM 506 O O . ALA A 1 64 ? 16.435 -7.412 -35.700 1.00 84.75 64 ALA A O 1
ATOM 507 N N . THR A 1 65 ? 17.998 -7.418 -34.092 1.00 81.75 65 THR A N 1
ATOM 508 C CA . THR A 1 65 ? 18.477 -8.768 -34.403 1.00 81.75 65 THR A CA 1
ATOM 509 C C . THR A 1 65 ? 17.372 -9.785 -34.090 1.00 81.75 65 THR A C 1
ATOM 511 O O . THR A 1 65 ? 16.847 -9.783 -32.976 1.00 81.75 65 THR A O 1
ATOM 514 N N . PRO A 1 66 ? 17.009 -10.684 -35.022 1.00 72.69 66 PRO A N 1
ATOM 515 C CA . PRO A 1 66 ? 15.928 -11.645 -34.822 1.00 72.69 66 PRO A CA 1
ATOM 516 C C . PRO A 1 66 ? 16.385 -12.771 -33.878 1.00 72.69 66 PRO A C 1
ATOM 518 O O . PRO A 1 66 ? 16.850 -13.802 -34.359 1.00 72.69 66 PRO A O 1
ATOM 521 N N . LYS A 1 67 ? 16.342 -12.522 -32.555 1.00 68.25 67 LYS A N 1
ATOM 522 C CA . LYS A 1 67 ? 16.463 -13.441 -31.386 1.00 68.25 67 LYS A CA 1
ATOM 523 C C . LYS A 1 67 ? 17.015 -12.676 -30.170 1.00 68.25 67 LYS A C 1
ATOM 525 O O . LYS A 1 67 ? 18.111 -12.951 -29.687 1.00 68.25 67 LYS A O 1
ATOM 530 N N . THR A 1 68 ? 16.283 -11.677 -29.694 1.00 62.75 68 THR A N 1
ATOM 531 C CA . THR A 1 68 ? 16.676 -10.874 -28.519 1.00 62.75 68 THR A CA 1
ATOM 532 C C . THR A 1 68 ? 16.027 -11.340 -27.216 1.00 62.75 68 THR A C 1
ATOM 534 O O . THR A 1 68 ? 16.319 -10.792 -26.160 1.00 62.75 68 THR A O 1
ATOM 537 N N . ASP A 1 69 ? 15.211 -12.392 -27.262 1.00 61.16 69 ASP A N 1
ATOM 538 C CA . ASP A 1 69 ? 14.433 -12.917 -26.131 1.00 61.16 69 ASP A CA 1
ATOM 539 C C . ASP A 1 69 ? 15.281 -13.811 -25.198 1.00 61.16 69 ASP A C 1
ATOM 541 O O . ASP A 1 69 ? 14.763 -14.637 -24.445 1.00 61.16 69 ASP A O 1
ATOM 545 N N . ASN A 1 70 ? 16.609 -13.681 -25.257 1.00 61.81 70 ASN A N 1
ATOM 546 C CA . ASN A 1 70 ? 17.534 -14.451 -24.437 1.00 61.81 70 ASN A CA 1
ATOM 547 C C . ASN A 1 70 ? 17.609 -13.832 -23.036 1.00 61.81 70 ASN A C 1
ATOM 549 O O . ASN A 1 70 ? 18.531 -13.087 -22.708 1.00 61.81 70 ASN A O 1
ATOM 553 N N . LEU A 1 71 ? 16.650 -14.193 -22.183 1.00 75.38 71 LEU A N 1
ATOM 554 C CA . LEU A 1 71 ? 16.616 -13.869 -20.749 1.00 75.38 71 LEU A CA 1
ATOM 555 C C . LEU A 1 71 ? 17.710 -14.593 -19.930 1.00 75.38 71 LEU A C 1
ATOM 557 O O . LEU A 1 71 ? 17.611 -14.672 -18.711 1.00 75.38 71 LEU A O 1
ATOM 561 N N . GLU A 1 72 ? 18.757 -15.131 -20.561 1.00 73.50 72 GLU A N 1
ATOM 562 C CA . GLU A 1 72 ? 19.814 -15.902 -19.885 1.00 73.50 72 GLU A CA 1
ATOM 563 C C . GLU A 1 72 ? 20.566 -15.081 -18.828 1.00 73.50 72 GLU A C 1
ATOM 565 O O . GLU A 1 72 ? 21.010 -15.626 -17.821 1.00 73.50 72 GLU A O 1
ATOM 570 N N . LEU A 1 73 ? 20.672 -13.765 -19.034 1.00 70.31 73 LEU A N 1
ATOM 571 C CA . LEU A 1 73 ? 21.315 -12.826 -18.108 1.00 70.31 73 LEU A CA 1
ATOM 572 C C . LEU A 1 73 ? 20.305 -12.024 -17.271 1.00 70.31 73 LEU A C 1
ATOM 574 O O . LEU A 1 73 ? 20.695 -11.094 -16.565 1.00 70.31 73 LEU A O 1
ATOM 578 N N . TYR A 1 74 ? 19.011 -12.351 -17.344 1.00 80.69 74 TYR A N 1
ATOM 579 C CA . TYR A 1 74 ? 17.996 -11.664 -16.553 1.00 80.69 74 TYR A CA 1
ATOM 580 C C . TYR A 1 74 ? 18.079 -12.099 -15.087 1.00 80.69 74 TYR A C 1
ATOM 582 O O . TYR A 1 74 ? 17.766 -13.236 -14.724 1.00 80.69 74 TYR A O 1
ATOM 590 N N . ILE A 1 75 ? 18.475 -11.166 -14.225 1.00 80.38 75 ILE A N 1
ATOM 591 C CA . ILE A 1 75 ? 18.392 -11.335 -12.777 1.00 80.38 75 ILE A CA 1
ATOM 592 C C . ILE A 1 75 ? 16.972 -10.968 -12.351 1.00 80.38 75 ILE A C 1
ATOM 594 O O . ILE A 1 75 ? 16.533 -9.834 -12.525 1.00 80.38 75 ILE A O 1
ATOM 598 N N . ARG A 1 76 ? 16.249 -11.932 -11.773 1.00 76.56 76 ARG A N 1
ATOM 599 C CA . ARG A 1 76 ? 14.896 -11.704 -11.261 1.00 76.56 76 ARG A CA 1
ATOM 600 C C . ARG A 1 76 ? 14.930 -10.754 -10.058 1.00 76.56 76 ARG A C 1
ATOM 602 O O . ARG A 1 76 ? 15.586 -11.036 -9.059 1.00 76.56 76 ARG A O 1
ATOM 609 N N . ASN A 1 77 ? 14.140 -9.691 -10.129 1.00 74.31 77 ASN A N 1
ATOM 610 C CA . ASN A 1 77 ? 13.873 -8.765 -9.026 1.00 74.31 77 ASN A CA 1
ATOM 611 C C . ASN A 1 77 ? 13.101 -9.460 -7.880 1.00 74.31 77 ASN A C 1
ATOM 613 O O . ASN A 1 77 ? 12.084 -10.113 -8.115 1.00 74.31 77 ASN A O 1
ATOM 617 N N . THR A 1 78 ? 13.573 -9.307 -6.637 1.00 67.19 78 THR A N 1
ATOM 618 C CA . THR A 1 78 ? 12.999 -9.939 -5.429 1.00 67.19 78 THR A CA 1
ATOM 619 C C . THR A 1 78 ? 11.900 -9.120 -4.743 1.00 67.19 78 THR A C 1
ATOM 621 O O . THR A 1 78 ? 11.258 -9.634 -3.833 1.00 67.19 78 THR A O 1
ATOM 624 N N . GLU A 1 79 ? 11.664 -7.872 -5.156 1.00 66.00 79 GLU A N 1
ATOM 625 C CA . GLU A 1 79 ? 10.690 -6.977 -4.504 1.00 66.00 79 GLU A CA 1
ATOM 626 C C . GLU A 1 79 ? 9.219 -7.360 -4.729 1.00 66.00 79 GLU A C 1
ATOM 628 O O . GLU A 1 79 ? 8.396 -7.135 -3.851 1.00 66.00 79 GLU A O 1
ATOM 633 N N . TRP A 1 80 ? 8.877 -8.036 -5.830 1.00 60.09 80 TRP A N 1
ATOM 634 C CA . TRP A 1 80 ? 7.485 -8.337 -6.219 1.00 60.09 80 TRP A CA 1
ATOM 635 C C . TRP A 1 80 ? 6.799 -9.445 -5.393 1.00 60.09 80 TRP A C 1
ATOM 637 O O . TRP A 1 80 ? 5.826 -10.042 -5.848 1.00 60.09 80 TRP A O 1
ATOM 647 N N . GLY A 1 81 ? 7.330 -9.796 -4.217 1.00 52.72 81 GLY A N 1
ATOM 648 C CA . GLY A 1 81 ? 6.894 -10.980 -3.470 1.00 52.72 81 GLY A CA 1
ATOM 649 C C . GLY A 1 81 ? 6.445 -10.782 -2.023 1.00 52.72 81 GLY A C 1
ATOM 650 O O . GLY A 1 81 ? 5.850 -11.714 -1.484 1.00 52.72 81 GLY A O 1
ATOM 651 N N . LEU A 1 82 ? 6.761 -9.668 -1.344 1.00 51.81 82 LEU A N 1
ATOM 652 C CA . LEU A 1 82 ? 6.751 -9.673 0.137 1.00 51.81 82 LEU A CA 1
ATOM 653 C C . LEU A 1 82 ? 6.327 -8.374 0.856 1.00 51.81 82 LEU A C 1
ATOM 655 O O . LEU A 1 82 ? 6.125 -8.413 2.074 1.00 51.81 82 LEU A O 1
ATOM 659 N N . THR A 1 83 ? 6.158 -7.242 0.175 1.00 59.00 83 THR A N 1
ATOM 660 C CA . THR A 1 83 ? 5.797 -5.964 0.828 1.00 59.00 83 THR A CA 1
ATOM 661 C C . THR A 1 83 ? 4.333 -5.924 1.283 1.00 59.00 83 THR A C 1
ATOM 663 O O . THR A 1 83 ? 4.045 -5.489 2.398 1.00 59.00 83 THR A O 1
ATOM 666 N N . ASP A 1 84 ? 3.413 -6.501 0.509 1.00 63.59 84 ASP A N 1
ATOM 667 C CA . ASP A 1 84 ? 1.967 -6.368 0.756 1.00 63.59 84 ASP A CA 1
ATOM 668 C C . ASP A 1 84 ? 1.495 -7.049 2.044 1.00 63.59 84 ASP A C 1
ATOM 670 O O . ASP A 1 84 ? 0.720 -6.497 2.829 1.00 63.59 84 ASP A O 1
ATOM 674 N N . PHE A 1 85 ? 1.993 -8.258 2.310 1.00 70.19 85 PHE A N 1
ATOM 675 C CA . PHE A 1 85 ? 1.628 -9.003 3.515 1.00 70.19 85 PHE A CA 1
ATOM 676 C C . PHE A 1 85 ? 2.165 -8.336 4.784 1.00 70.19 85 PHE A C 1
ATOM 678 O O . PHE A 1 85 ? 1.529 -8.411 5.838 1.00 70.19 85 PHE A O 1
ATOM 685 N N . SER A 1 86 ? 3.299 -7.643 4.678 1.00 78.69 86 SER A N 1
ATOM 686 C CA . SER A 1 86 ? 3.981 -7.021 5.813 1.00 78.69 86 SER A CA 1
ATOM 687 C C . SER A 1 86 ? 3.195 -5.840 6.398 1.00 78.69 86 SER A C 1
ATOM 689 O O . SER A 1 86 ? 3.281 -5.598 7.600 1.00 78.69 86 SER A O 1
ATOM 691 N N . LEU A 1 87 ? 2.370 -5.158 5.593 1.00 80.06 87 LEU A N 1
ATOM 692 C CA . LEU A 1 87 ? 1.535 -4.020 6.017 1.00 80.06 87 LEU A CA 1
ATOM 693 C C . LEU A 1 87 ? 0.064 -4.411 6.264 1.00 80.06 87 LEU A C 1
ATOM 695 O O . LEU A 1 87 ? -0.596 -3.900 7.183 1.00 80.06 87 LEU A O 1
ATOM 699 N N . VAL A 1 88 ? -0.466 -5.361 5.485 1.00 84.75 88 VAL A N 1
ATOM 700 C CA . VAL A 1 88 ? -1.868 -5.798 5.599 1.00 84.75 88 VAL A CA 1
ATOM 701 C C . VAL A 1 88 ? -2.096 -6.678 6.833 1.00 84.75 88 VAL A C 1
ATOM 703 O O . VAL A 1 88 ? -3.114 -6.523 7.509 1.00 84.75 88 VAL A O 1
ATOM 706 N N . ILE A 1 89 ? -1.154 -7.560 7.191 1.00 86.06 89 ILE A N 1
ATOM 707 C CA . ILE A 1 89 ? -1.322 -8.462 8.347 1.00 86.06 89 ILE A CA 1
ATOM 708 C C . ILE A 1 89 ? -1.399 -7.687 9.678 1.00 86.06 89 ILE A C 1
ATOM 710 O O . ILE A 1 89 ? -2.351 -7.918 10.434 1.00 86.06 89 ILE A O 1
ATOM 714 N N . PRO A 1 90 ? -0.481 -6.747 9.989 1.00 86.94 90 PRO A N 1
ATOM 715 C CA . PRO A 1 90 ? -0.551 -5.989 11.237 1.00 86.94 90 PRO A CA 1
ATOM 716 C C . PRO A 1 90 ? -1.804 -5.116 11.327 1.00 86.94 90 PRO A C 1
ATOM 718 O O . PRO A 1 90 ? -2.423 -5.041 12.388 1.00 86.94 90 PRO A O 1
ATOM 721 N N . SER A 1 91 ? -2.222 -4.495 10.219 1.00 87.56 91 SER A N 1
ATOM 722 C CA . SER A 1 91 ? -3.436 -3.671 10.198 1.00 87.56 91 SER A CA 1
ATOM 723 C C . SER A 1 91 ? -4.700 -4.509 10.418 1.00 87.56 91 SER A C 1
ATOM 725 O O . SER A 1 91 ? -5.516 -4.170 11.278 1.00 87.56 91 SER A O 1
ATOM 727 N N . ALA A 1 92 ? -4.835 -5.656 9.749 1.00 88.38 92 ALA A N 1
ATOM 728 C CA . ALA A 1 92 ? -5.941 -6.579 9.991 1.00 88.38 92 ALA A CA 1
ATOM 729 C C . ALA A 1 92 ? -5.984 -7.026 11.464 1.00 88.38 92 ALA A C 1
ATOM 731 O O . ALA A 1 92 ? -7.036 -6.951 12.100 1.00 88.38 92 ALA A O 1
ATOM 732 N N . PHE A 1 93 ? -4.840 -7.390 12.048 1.00 89.94 93 PHE A N 1
ATOM 733 C CA . PHE A 1 93 ? -4.761 -7.771 13.459 1.00 89.94 93 PHE A CA 1
ATOM 734 C C . PHE A 1 93 ? -5.200 -6.637 14.401 1.00 89.94 93 PHE A C 1
ATOM 736 O O . PHE A 1 93 ? -6.043 -6.861 15.270 1.00 89.94 93 PHE A O 1
ATOM 743 N N . ILE A 1 94 ? -4.711 -5.409 14.194 1.00 88.69 94 ILE A N 1
ATOM 744 C CA . ILE A 1 94 ? -5.117 -4.231 14.981 1.00 88.69 94 ILE A CA 1
ATOM 745 C C . ILE A 1 94 ? -6.628 -3.981 14.849 1.00 88.69 94 ILE A C 1
ATOM 747 O O . ILE A 1 94 ? -7.301 -3.715 15.846 1.00 88.69 94 ILE A O 1
ATOM 751 N N . THR A 1 95 ? -7.203 -4.107 13.649 1.00 88.62 95 THR A N 1
ATOM 752 C CA . THR A 1 95 ? -8.656 -3.923 13.469 1.00 88.62 95 THR A CA 1
ATOM 753 C C . THR A 1 95 ? -9.471 -4.987 14.199 1.00 88.62 95 THR A C 1
ATOM 755 O O . THR A 1 95 ? -10.454 -4.660 14.856 1.00 88.62 95 THR A O 1
ATOM 758 N N . VAL A 1 96 ? -9.029 -6.246 14.186 1.00 88.62 96 VAL A N 1
ATOM 759 C CA . VAL A 1 96 ? -9.700 -7.326 14.921 1.00 88.62 96 VAL A CA 1
ATOM 760 C C . VAL A 1 96 ? -9.597 -7.101 16.428 1.00 88.62 96 VAL A C 1
ATOM 762 O O . VAL A 1 96 ? -10.610 -7.185 17.122 1.00 88.62 96 VAL A O 1
ATOM 765 N N . VAL A 1 97 ? -8.412 -6.755 16.941 1.00 87.38 97 VAL A N 1
ATOM 766 C CA . VAL A 1 97 ? -8.206 -6.461 18.369 1.00 87.38 97 VAL A CA 1
ATOM 767 C C . VAL A 1 97 ? -9.060 -5.279 18.822 1.00 87.38 97 VAL A C 1
ATOM 769 O O . VAL A 1 97 ? -9.593 -5.305 19.926 1.00 87.38 97 VAL A O 1
ATOM 772 N N . THR A 1 98 ? -9.242 -4.262 17.981 1.00 86.00 98 THR A N 1
ATOM 773 C CA . THR A 1 98 ? -10.012 -3.063 18.346 1.00 86.00 98 THR A CA 1
ATOM 774 C C . THR A 1 98 ? -11.507 -3.303 18.331 1.00 86.00 98 THR A C 1
ATOM 776 O O . THR A 1 98 ? -12.188 -2.929 19.283 1.00 86.00 98 THR A O 1
ATOM 779 N N . ILE A 1 99 ? -12.006 -4.025 17.330 1.00 84.38 99 ILE A N 1
ATOM 780 C CA . ILE A 1 99 ? -13.376 -4.539 17.302 1.00 84.38 99 ILE A CA 1
ATOM 781 C C . ILE A 1 99 ? -13.629 -5.379 18.560 1.00 84.38 99 ILE A C 1
ATOM 783 O O . ILE A 1 99 ? -14.504 -5.046 19.357 1.00 84.38 99 ILE A O 1
ATOM 787 N N . VAL A 1 100 ? -12.829 -6.423 18.798 1.00 83.25 100 VAL A N 1
ATOM 788 C CA . VAL A 1 100 ? -13.005 -7.311 19.958 1.00 83.25 100 VAL A CA 1
ATOM 789 C C . VAL A 1 100 ? -12.888 -6.534 21.271 1.00 83.25 100 VAL A C 1
ATOM 791 O O . VAL A 1 100 ? -13.762 -6.666 22.123 1.00 83.25 100 VAL A O 1
ATOM 794 N N . GLY A 1 101 ? -11.883 -5.674 21.433 1.00 80.06 101 GLY A N 1
ATOM 795 C CA . GLY A 1 101 ? -11.676 -4.861 22.636 1.00 80.06 101 GLY A CA 1
ATOM 796 C C . GLY A 1 101 ? -12.857 -3.938 22.949 1.00 80.06 101 GLY A C 1
ATOM 797 O O . GLY A 1 101 ? -13.258 -3.806 24.107 1.00 80.06 101 GLY A O 1
ATOM 798 N N . PHE A 1 102 ? -13.479 -3.362 21.917 1.00 81.25 102 PHE A N 1
ATOM 799 C CA . PHE A 1 102 ? -14.687 -2.552 22.056 1.00 81.25 102 PHE A CA 1
ATOM 800 C C . PHE A 1 102 ? -15.946 -3.368 22.366 1.00 81.25 102 PHE A C 1
ATOM 802 O O . PHE A 1 102 ? -16.775 -2.916 23.160 1.00 81.25 102 PHE A O 1
ATOM 809 N N . PHE A 1 103 ? -16.088 -4.561 21.784 1.00 73.12 103 PHE A N 1
ATOM 810 C CA . PHE A 1 103 ? -17.231 -5.449 22.028 1.00 73.12 103 PHE A CA 1
ATOM 811 C C . PHE A 1 103 ? -17.105 -6.272 23.318 1.00 73.12 103 PHE A C 1
ATOM 813 O O . PHE A 1 103 ? -18.114 -6.762 23.830 1.00 73.12 103 PHE A O 1
ATOM 820 N N . THR A 1 104 ? -15.904 -6.404 23.890 1.00 73.06 104 THR A N 1
ATOM 821 C CA . THR A 1 104 ? -15.712 -7.105 25.165 1.00 73.06 104 THR A CA 1
ATOM 822 C C . THR A 1 104 ? -16.473 -6.358 26.269 1.00 73.06 104 THR A C 1
ATOM 824 O O . THR A 1 104 ? -16.275 -5.147 26.435 1.00 73.06 104 THR A O 1
ATOM 827 N N . PRO A 1 105 ? -17.352 -7.027 27.040 1.00 65.12 105 PRO A N 1
ATOM 828 C CA . PRO A 1 105 ? -18.133 -6.370 28.082 1.00 65.12 105 PRO A CA 1
ATOM 829 C C . PRO A 1 105 ? -17.223 -5.723 29.131 1.00 65.12 105 PRO A C 1
ATOM 831 O O . PRO A 1 105 ? -16.129 -6.199 29.422 1.00 65.12 105 PRO A O 1
ATOM 834 N N . HIS A 1 106 ? -17.656 -4.588 29.680 1.00 56.53 106 HIS A N 1
ATOM 835 C CA . HIS A 1 106 ? -16.926 -3.889 30.734 1.00 56.53 106 HIS A CA 1
ATOM 836 C C . HIS A 1 106 ? -16.835 -4.771 31.983 1.00 56.53 106 HIS A C 1
ATOM 838 O O . HIS A 1 106 ? -17.850 -5.037 32.627 1.00 56.53 106 HIS A O 1
ATOM 844 N N . SER A 1 107 ? -15.618 -5.197 32.335 1.00 50.94 107 SER A N 1
ATOM 845 C CA . SER A 1 107 ? -15.340 -5.654 33.693 1.00 50.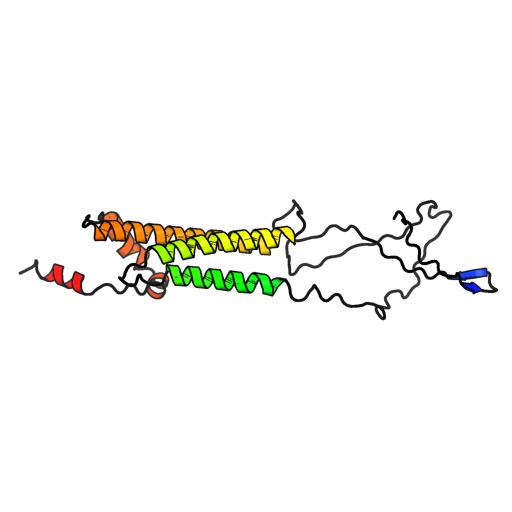94 107 SER A CA 1
ATOM 846 C C . SER A 1 107 ? -15.628 -4.478 34.622 1.00 50.94 107 SER A C 1
ATOM 848 O O . SER A 1 107 ? -15.215 -3.347 34.370 1.00 50.94 107 SER A O 1
ATOM 850 N N . THR A 1 108 ? -16.425 -4.712 35.655 1.00 49.97 108 THR A N 1
ATOM 851 C CA . THR A 1 108 ? -17.043 -3.701 36.525 1.00 49.97 108 THR A CA 1
ATOM 852 C C . THR A 1 108 ? -16.055 -2.975 37.454 1.00 49.97 108 THR A C 1
ATOM 854 O O . THR A 1 108 ? -16.451 -2.457 38.495 1.00 49.97 108 THR A O 1
ATOM 857 N N . THR A 1 109 ? -14.776 -2.911 37.087 1.00 47.47 109 THR A N 1
ATOM 858 C CA . THR A 1 109 ? -13.683 -2.406 37.919 1.00 47.47 109 THR A CA 1
ATOM 859 C C . THR A 1 109 ? -12.837 -1.423 37.099 1.00 47.47 109 THR A C 1
ATOM 861 O O . THR A 1 109 ? -11.923 -1.819 36.400 1.00 47.47 109 THR A O 1
ATOM 864 N N . GLY A 1 110 ? -13.161 -0.126 37.140 1.00 55.25 110 GLY A N 1
ATOM 865 C CA . GLY A 1 110 ? -12.217 0.974 36.854 1.00 55.25 110 GLY A CA 1
ATOM 866 C C . GLY A 1 110 ? -11.610 1.157 35.445 1.00 55.25 110 GLY A C 1
ATOM 867 O O . GLY A 1 110 ? -10.908 2.141 35.252 1.00 55.25 110 GLY A O 1
ATOM 868 N N . GLU A 1 111 ? -11.883 0.305 34.456 1.00 57.53 111 GLU A N 1
ATOM 869 C CA . GLU A 1 111 ? -11.134 0.248 33.176 1.00 57.53 111 GLU A CA 1
ATOM 870 C C . GLU A 1 111 ? -11.714 1.085 32.005 1.00 57.53 111 GLU A C 1
ATOM 872 O O . GLU A 1 111 ? -11.408 0.868 30.833 1.00 57.53 111 GLU A O 1
ATOM 877 N N . ASN A 1 112 ? -12.585 2.064 32.274 1.00 62.75 112 ASN A N 1
ATOM 878 C CA . ASN A 1 112 ? -13.288 2.803 31.208 1.00 62.75 112 ASN A CA 1
ATOM 879 C C . ASN A 1 112 ? -12.364 3.686 30.341 1.00 62.75 112 ASN A C 1
ATOM 881 O O . ASN A 1 112 ? -12.708 3.991 29.200 1.00 62.75 112 ASN A O 1
ATOM 885 N N . THR A 1 113 ? -11.203 4.093 30.859 1.00 67.31 113 THR A N 1
ATOM 886 C CA . THR A 1 113 ? -10.210 4.901 30.131 1.00 67.31 113 THR A CA 1
ATOM 887 C C . THR A 1 113 ? -9.361 4.068 29.171 1.00 67.31 113 THR A C 1
ATOM 889 O O . THR A 1 113 ? -8.948 4.578 28.129 1.00 67.31 113 THR A O 1
ATOM 892 N N . GLU A 1 114 ? -9.143 2.786 29.473 1.00 73.38 114 GLU A N 1
ATOM 893 C CA . GLU A 1 114 ? -8.300 1.893 28.673 1.00 73.38 114 GLU A CA 1
ATOM 894 C C . GLU A 1 114 ? -8.927 1.603 27.305 1.00 73.38 114 GLU A C 1
ATOM 896 O O . GLU A 1 114 ? -8.249 1.682 26.283 1.00 73.38 114 GLU A O 1
ATOM 901 N N . LYS A 1 115 ? -10.250 1.403 27.248 1.00 75.75 115 LYS A N 1
ATOM 902 C CA . LYS A 1 115 ? -10.957 1.166 25.977 1.00 75.75 115 LYS A CA 1
ATOM 903 C C . LYS A 1 115 ? -10.966 2.379 25.051 1.00 75.75 115 LYS A C 1
ATOM 905 O O . LYS A 1 115 ? -10.817 2.231 23.841 1.00 75.75 115 LYS A O 1
ATOM 910 N N . VAL A 1 116 ? -11.130 3.584 25.603 1.00 79.88 116 VAL A N 1
ATOM 911 C CA . VAL A 1 116 ? -11.059 4.828 24.815 1.00 79.88 116 VAL A CA 1
ATOM 912 C C . VAL A 1 116 ? -9.636 5.031 24.292 1.00 79.88 116 VAL A C 1
ATOM 914 O O . VAL A 1 116 ? -9.456 5.356 23.120 1.00 79.88 116 VAL A O 1
ATOM 917 N N . SER A 1 117 ? -8.629 4.759 25.127 1.00 83.06 117 SER A N 1
ATOM 918 C CA . SER A 1 117 ? -7.216 4.789 24.732 1.00 83.06 117 SER A CA 1
ATOM 919 C C . SER A 1 117 ? -6.899 3.782 23.613 1.00 83.06 117 SER A C 1
ATOM 921 O O . SER A 1 117 ? -6.242 4.130 22.630 1.00 83.06 117 SER A O 1
ATOM 923 N N . LEU A 1 118 ? -7.440 2.563 23.693 1.00 84.56 118 LEU A N 1
ATOM 924 C CA . LEU A 1 118 ? -7.332 1.526 22.659 1.00 84.56 118 LEU A CA 1
ATOM 925 C C . LEU A 1 118 ? -7.971 1.961 21.325 1.00 84.56 118 LEU A C 1
ATOM 927 O O . LEU A 1 118 ? -7.428 1.699 20.255 1.00 84.56 118 LEU A O 1
ATOM 931 N N . GLY A 1 119 ? -9.076 2.706 21.380 1.00 82.25 119 GLY A N 1
ATOM 932 C CA . GLY A 1 119 ? -9.695 3.338 20.213 1.00 82.25 119 GLY A CA 1
ATOM 933 C C . GLY A 1 119 ? -8.853 4.424 19.551 1.00 82.25 119 GLY A C 1
ATOM 934 O O . GLY A 1 119 ? -8.695 4.443 18.331 1.00 82.25 119 GLY A O 1
ATOM 935 N N . VAL A 1 120 ? -8.301 5.336 20.353 1.00 86.19 120 VAL A N 1
ATOM 936 C CA . VAL A 1 120 ? -7.474 6.448 19.858 1.00 86.19 120 VAL A CA 1
ATOM 937 C C . VAL A 1 120 ? -6.164 5.930 19.263 1.00 86.19 120 VAL A C 1
ATOM 939 O O . VAL A 1 120 ? -5.782 6.343 18.170 1.00 86.19 120 VAL A O 1
ATOM 942 N N . THR A 1 121 ? -5.496 4.992 19.936 1.00 89.00 121 THR A N 1
ATOM 943 C CA . THR A 1 121 ? -4.256 4.374 19.435 1.00 89.00 121 THR A CA 1
ATOM 944 C C . THR A 1 121 ? -4.468 3.611 18.129 1.00 89.00 121 THR A C 1
ATOM 946 O O . THR A 1 121 ? -3.602 3.658 17.260 1.00 89.00 121 THR A O 1
ATOM 949 N N . ALA A 1 122 ? -5.631 2.983 17.938 1.00 87.50 122 ALA A N 1
ATOM 950 C CA . ALA A 1 122 ? -6.001 2.330 16.685 1.00 87.50 122 ALA A CA 1
ATOM 951 C C . ALA A 1 122 ? -6.228 3.303 15.524 1.00 87.50 122 ALA A C 1
ATOM 953 O O . ALA A 1 122 ? -5.816 3.036 14.398 1.00 87.50 122 ALA A O 1
ATOM 954 N N . LEU A 1 123 ? -6.870 4.443 15.788 1.00 87.50 123 LEU A N 1
ATOM 955 C CA . LEU A 1 123 ? -7.055 5.485 14.778 1.00 87.50 123 LEU A CA 1
ATOM 956 C C . LEU A 1 123 ? -5.712 6.104 14.372 1.00 87.50 123 LEU A C 1
ATOM 958 O O . LEU A 1 123 ? -5.462 6.294 13.183 1.00 87.50 123 LEU A O 1
ATOM 962 N N . LEU A 1 124 ? -4.831 6.369 15.343 1.00 91.25 124 LEU A N 1
ATOM 963 C CA . LEU A 1 124 ? -3.488 6.887 15.078 1.00 91.25 124 LEU A CA 1
ATOM 964 C C . LEU A 1 124 ? -2.618 5.874 14.326 1.00 91.25 124 LEU A C 1
ATOM 966 O O . LEU A 1 124 ? -1.946 6.254 13.373 1.00 91.25 124 LEU A O 1
ATOM 970 N N . SER A 1 125 ? -2.647 4.592 14.704 1.00 90.88 125 SER A N 1
ATOM 971 C CA . SER A 1 125 ? -1.869 3.559 14.013 1.00 90.88 125 SER A CA 1
ATOM 972 C C . SER A 1 125 ? -2.342 3.356 12.574 1.00 90.88 125 SER A C 1
ATOM 974 O O . SER A 1 125 ? -1.509 3.273 11.678 1.00 90.88 125 SER A O 1
ATOM 976 N N . MET A 1 126 ? -3.654 3.379 12.318 1.00 87.69 126 MET A N 1
ATOM 977 C CA . MET A 1 126 ? -4.194 3.316 10.954 1.00 87.69 126 MET A CA 1
ATOM 978 C C . MET A 1 126 ? -3.863 4.556 10.126 1.00 87.69 126 MET A C 1
ATOM 980 O O . MET A 1 126 ? -3.582 4.429 8.937 1.00 87.69 126 MET A O 1
ATOM 984 N N . ALA A 1 127 ? -3.845 5.742 10.740 1.00 88.69 127 ALA A N 1
ATOM 985 C CA . ALA A 1 127 ? -3.414 6.963 10.067 1.00 88.69 127 ALA A CA 1
ATOM 986 C C . ALA A 1 127 ? -1.924 6.912 9.691 1.00 88.69 127 ALA A C 1
ATOM 988 O O . ALA A 1 127 ? -1.574 7.264 8.569 1.00 88.69 127 ALA A O 1
ATOM 989 N N . ILE A 1 128 ? -1.058 6.426 10.589 1.00 91.00 128 ILE A N 1
ATOM 990 C CA . ILE A 1 128 ? 0.379 6.259 10.315 1.00 91.00 128 ILE A CA 1
ATOM 991 C C . ILE A 1 128 ? 0.607 5.228 9.206 1.00 91.00 128 ILE A C 1
ATOM 993 O O . ILE A 1 128 ? 1.369 5.492 8.282 1.00 91.00 128 ILE A O 1
ATOM 997 N N . ILE A 1 129 ? -0.072 4.079 9.261 1.00 87.69 129 ILE A N 1
ATOM 998 C CA . ILE A 1 129 ? 0.046 3.042 8.223 1.00 87.69 129 ILE A CA 1
ATOM 999 C C . ILE A 1 129 ? -0.417 3.586 6.866 1.00 87.69 129 ILE A C 1
ATOM 1001 O O . ILE A 1 129 ? 0.228 3.327 5.855 1.00 87.69 129 ILE A O 1
ATOM 1005 N N . MET A 1 130 ? -1.485 4.389 6.832 1.00 84.19 130 MET A N 1
ATOM 1006 C CA . MET A 1 130 ? -1.929 5.038 5.598 1.00 84.19 130 MET A CA 1
ATOM 1007 C C . MET A 1 130 ? -0.897 6.044 5.060 1.00 84.19 130 MET A C 1
ATOM 1009 O O . MET A 1 130 ? -0.725 6.120 3.846 1.00 84.19 130 MET A O 1
ATOM 1013 N N . MET A 1 131 ? -0.192 6.779 5.931 1.00 87.06 131 MET A N 1
ATOM 1014 C CA . MET A 1 131 ? 0.907 7.656 5.500 1.00 87.06 131 MET A CA 1
ATOM 1015 C C . MET A 1 131 ? 2.076 6.857 4.909 1.00 87.06 131 MET A C 1
ATOM 1017 O O . MET A 1 131 ? 2.555 7.203 3.836 1.00 87.06 131 MET A O 1
ATOM 1021 N N . MET A 1 132 ? 2.476 5.748 5.543 1.00 85.06 132 MET A N 1
ATOM 1022 C CA . MET A 1 132 ? 3.527 4.873 5.000 1.00 85.06 132 MET A CA 1
ATOM 1023 C C . MET A 1 132 ? 3.158 4.333 3.612 1.00 85.06 132 MET A C 1
ATOM 1025 O O . MET A 1 132 ? 3.965 4.390 2.693 1.00 85.06 132 MET A O 1
ATOM 1029 N N . VAL A 1 133 ? 1.912 3.883 3.429 1.00 81.25 133 VAL A N 1
ATOM 1030 C CA . VAL A 1 133 ? 1.418 3.407 2.125 1.00 81.25 133 VAL A CA 1
ATOM 1031 C C . VAL A 1 133 ? 1.409 4.525 1.077 1.00 81.25 133 VAL A C 1
ATOM 1033 O O . VAL A 1 133 ? 1.685 4.268 -0.092 1.00 81.25 133 VAL A O 1
ATOM 1036 N N . SER A 1 134 ? 1.101 5.768 1.459 1.00 79.38 134 SER A N 1
ATOM 1037 C CA . SER A 1 134 ? 1.131 6.890 0.513 1.00 79.38 134 SER A CA 1
ATOM 1038 C C . SER A 1 134 ? 2.537 7.342 0.123 1.00 79.38 134 SER A C 1
ATOM 1040 O O . SER A 1 134 ? 2.682 7.934 -0.941 1.00 79.38 134 SER A O 1
ATOM 1042 N N . ASP A 1 135 ? 3.549 7.068 0.950 1.00 81.75 135 ASP A N 1
ATOM 1043 C CA . ASP A 1 135 ? 4.947 7.378 0.627 1.00 81.75 135 ASP A CA 1
ATOM 1044 C C . ASP A 1 135 ? 5.531 6.380 -0.391 1.00 81.75 135 ASP A C 1
ATOM 1046 O O . ASP A 1 135 ? 6.424 6.728 -1.162 1.00 81.75 135 ASP A O 1
ATOM 1050 N N . GLU A 1 136 ? 5.008 5.150 -0.427 1.00 77.00 136 GLU A N 1
ATOM 1051 C CA . GLU A 1 136 ? 5.430 4.098 -1.363 1.00 77.00 136 GLU A CA 1
ATOM 1052 C C . GLU A 1 136 ? 4.687 4.155 -2.710 1.00 77.00 136 GLU A C 1
ATOM 1054 O O . GLU A 1 1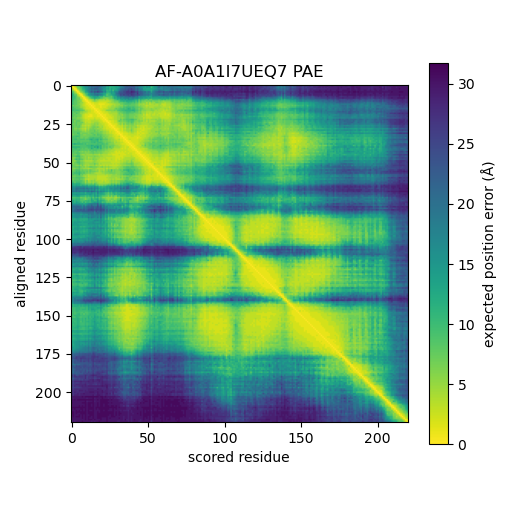36 ? 5.245 3.799 -3.750 1.00 77.00 136 GLU A O 1
ATOM 1059 N N . VAL A 1 137 ? 3.428 4.605 -2.722 1.00 78.00 137 VAL A N 1
ATOM 1060 C CA . VAL A 1 137 ? 2.614 4.674 -3.944 1.00 78.00 137 VAL A CA 1
ATOM 1061 C C . VAL A 1 137 ? 2.829 6.024 -4.641 1.00 78.00 137 VAL A C 1
ATOM 1063 O O . VAL A 1 137 ? 2.538 7.065 -4.049 1.00 78.00 137 VAL A O 1
ATOM 1066 N N . PRO A 1 138 ? 3.264 6.061 -5.916 1.00 75.38 138 PRO A N 1
ATOM 1067 C CA . PRO A 1 138 ? 3.400 7.324 -6.629 1.00 75.38 138 PRO A CA 1
ATOM 1068 C C . PRO A 1 138 ? 2.050 8.050 -6.707 1.00 75.38 138 PRO A C 1
ATOM 1070 O O . PRO A 1 138 ? 1.015 7.444 -6.989 1.00 75.38 138 PRO A O 1
ATOM 1073 N N . ALA A 1 139 ? 2.057 9.366 -6.475 1.00 63.72 139 ALA A N 1
ATOM 1074 C CA . ALA A 1 139 ? 0.859 10.203 -6.477 1.00 63.72 139 ALA A CA 1
ATOM 1075 C C . ALA A 1 139 ? 0.291 10.384 -7.900 1.00 63.72 139 ALA A C 1
ATOM 1077 O O . ALA A 1 139 ? 0.421 11.442 -8.515 1.00 63.72 139 ALA A O 1
ATOM 1078 N N . THR A 1 140 ? -0.345 9.350 -8.451 1.00 65.31 140 THR A N 1
ATOM 1079 C CA . THR A 1 140 ? -1.098 9.444 -9.706 1.00 65.31 140 THR A CA 1
ATOM 1080 C C . THR A 1 140 ? -2.513 9.933 -9.397 1.00 65.31 140 THR A C 1
ATOM 1082 O O . THR A 1 140 ? -3.287 9.246 -8.734 1.00 65.31 140 THR A O 1
ATOM 1085 N N . SER A 1 141 ? -2.863 11.131 -9.863 1.00 56.72 141 SER A N 1
ATOM 1086 C CA . SER A 1 141 ? -4.122 11.827 -9.551 1.00 56.72 141 SER A CA 1
ATOM 1087 C C . SER A 1 141 ? -5.372 11.261 -10.239 1.00 56.72 141 SER A C 1
ATOM 1089 O O . SER A 1 141 ? -6.467 11.779 -10.026 1.00 56.72 141 SER A O 1
ATOM 1091 N N . GLU A 1 142 ? -5.246 10.215 -11.058 1.00 68.00 142 GLU A N 1
ATOM 1092 C CA . GLU A 1 142 ? -6.363 9.737 -11.878 1.00 68.00 142 GLU A CA 1
ATOM 1093 C C . GLU A 1 142 ? -7.315 8.799 -11.120 1.00 68.00 142 GLU A C 1
ATOM 1095 O O . GLU A 1 142 ? -8.513 8.799 -11.399 1.00 68.00 142 GLU A O 1
ATOM 1100 N N . VAL A 1 143 ? -6.829 8.025 -10.138 1.00 75.44 143 VAL A N 1
ATOM 1101 C CA . VAL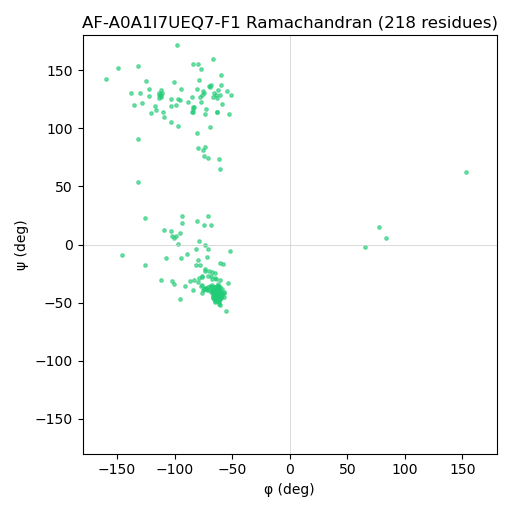 A 1 143 ? -7.621 6.988 -9.448 1.00 75.44 143 VAL A CA 1
ATOM 1102 C C . VAL A 1 143 ? -7.033 6.595 -8.086 1.00 75.44 143 VAL A C 1
ATOM 1104 O O . VAL A 1 143 ? -5.827 6.452 -7.934 1.00 75.44 143 VAL A O 1
ATOM 1107 N N . ILE A 1 144 ? -7.899 6.342 -7.096 1.00 82.12 144 ILE A N 1
ATOM 1108 C CA . ILE A 1 144 ? -7.499 5.789 -5.788 1.00 82.12 144 ILE A CA 1
ATOM 1109 C C . ILE A 1 144 ? -7.258 4.270 -5.933 1.00 82.12 144 ILE A C 1
ATOM 1111 O O . ILE A 1 144 ? -8.183 3.573 -6.380 1.00 82.12 144 ILE A O 1
ATOM 1115 N N . PRO A 1 145 ? -6.086 3.738 -5.524 1.00 85.88 145 PRO A N 1
ATOM 1116 C CA . PRO A 1 145 ? -5.749 2.317 -5.640 1.00 85.88 145 PRO A CA 1
ATOM 1117 C C . PRO A 1 145 ? -6.624 1.436 -4.735 1.00 85.88 145 PRO A C 1
ATOM 1119 O O . PRO A 1 145 ? -7.210 1.905 -3.751 1.00 85.88 145 PRO A O 1
ATOM 1122 N N . LEU A 1 146 ? -6.708 0.138 -5.045 1.00 85.19 146 LEU A N 1
ATOM 1123 C CA . LEU A 1 146 ? -7.509 -0.826 -4.277 1.00 85.19 146 LEU A CA 1
ATOM 1124 C C . LEU A 1 146 ? -7.096 -0.876 -2.797 1.00 85.19 146 LEU A C 1
ATOM 1126 O O . LEU A 1 146 ? -7.964 -0.854 -1.920 1.00 85.19 146 LEU A O 1
ATOM 1130 N N . ILE A 1 147 ? -5.788 -0.856 -2.522 1.00 84.69 147 ILE A N 1
ATOM 1131 C CA . ILE A 1 147 ? -5.253 -0.820 -1.156 1.00 84.69 147 ILE A CA 1
ATOM 1132 C C . ILE A 1 147 ? -5.706 0.431 -0.382 1.00 84.69 147 ILE A C 1
ATOM 1134 O O . ILE A 1 147 ? -6.101 0.341 0.779 1.00 84.69 147 ILE A O 1
ATOM 1138 N N . GLY A 1 148 ? -5.764 1.593 -1.041 1.00 86.25 148 GLY A N 1
ATOM 1139 C CA . GLY A 1 148 ? -6.237 2.838 -0.431 1.00 86.25 148 GLY A CA 1
ATOM 1140 C C . GLY A 1 148 ? -7.722 2.772 -0.067 1.00 86.25 148 GLY A C 1
ATOM 1141 O O . GLY A 1 148 ? -8.120 3.188 1.021 1.00 86.25 148 GLY A O 1
ATOM 1142 N N . LYS A 1 149 ? -8.552 2.171 -0.932 1.00 87.94 149 LYS A N 1
ATOM 1143 C CA . LYS A 1 149 ? -9.981 1.942 -0.643 1.00 87.94 149 LYS A CA 1
ATOM 1144 C C . LYS A 1 149 ? -10.183 1.019 0.562 1.00 87.94 149 LYS A C 1
ATOM 1146 O O . LYS A 1 149 ? -11.093 1.258 1.356 1.00 87.94 149 LYS A O 1
ATOM 1151 N N . TYR A 1 150 ? -9.332 0.006 0.721 1.00 88.69 150 TYR A N 1
ATOM 1152 C CA . TYR A 1 150 ? -9.341 -0.875 1.889 1.00 88.69 150 TYR A CA 1
ATOM 1153 C C . TYR A 1 150 ? -9.057 -0.104 3.189 1.00 88.69 150 TYR A C 1
ATOM 1155 O O . TYR A 1 150 ? -9.867 -0.169 4.116 1.00 88.69 150 TYR A O 1
ATOM 1163 N N . TYR A 1 151 ? -7.986 0.695 3.243 1.00 88.69 151 TYR A N 1
ATOM 1164 C CA . TYR A 1 151 ? -7.644 1.475 4.442 1.00 88.69 151 TYR A CA 1
ATOM 1165 C C . TYR A 1 151 ? -8.687 2.548 4.788 1.00 88.69 151 TYR A C 1
ATOM 1167 O O . TYR A 1 151 ? -9.009 2.726 5.964 1.00 88.69 151 TYR A O 1
ATOM 1175 N N . ILE A 1 152 ? -9.298 3.201 3.792 1.00 88.00 152 ILE A N 1
ATOM 1176 C CA . ILE A 1 152 ? -10.439 4.110 4.016 1.00 88.00 152 ILE A CA 1
ATOM 1177 C C . ILE A 1 152 ? -11.607 3.361 4.682 1.00 88.00 152 ILE A C 1
ATOM 1179 O O . ILE A 1 152 ? -12.215 3.868 5.628 1.00 88.00 152 ILE A O 1
ATOM 1183 N N . GLY A 1 153 ? -11.895 2.136 4.231 1.00 90.06 153 GLY A N 1
ATOM 1184 C CA . GLY A 1 153 ? -12.904 1.269 4.841 1.00 90.06 153 GLY A CA 1
ATOM 1185 C C . GLY A 1 153 ? -12.580 0.890 6.291 1.00 90.06 153 GLY A C 1
ATOM 1186 O O . GLY A 1 153 ? -13.464 0.955 7.148 1.00 90.06 153 GLY A O 1
ATOM 1187 N N . LEU A 1 154 ? -11.320 0.556 6.594 1.00 89.62 154 LEU A N 1
ATOM 1188 C CA . LEU A 1 154 ? -10.880 0.250 7.962 1.00 89.62 154 LEU A CA 1
ATOM 1189 C C . LEU A 1 154 ? -11.033 1.450 8.905 1.00 89.62 154 LEU A C 1
ATOM 1191 O O . LEU A 1 154 ? -11.538 1.293 10.017 1.00 89.62 154 LEU A O 1
ATOM 1195 N N . ILE A 1 155 ? -10.643 2.648 8.460 1.00 89.50 155 ILE A N 1
ATOM 1196 C CA . ILE A 1 155 ? -10.780 3.883 9.247 1.00 89.50 155 ILE A CA 1
ATOM 1197 C C . ILE A 1 155 ? -12.256 4.153 9.557 1.00 89.50 155 ILE A C 1
ATOM 1199 O O . ILE A 1 155 ? -12.606 4.435 10.705 1.00 89.50 155 ILE A O 1
ATOM 1203 N N . PHE A 1 156 ? -13.135 4.014 8.560 1.00 90.62 156 PHE A N 1
ATOM 1204 C CA . PHE A 1 156 ? -14.576 4.170 8.754 1.00 90.62 156 PHE A CA 1
ATOM 1205 C C . PHE A 1 156 ? -15.139 3.153 9.760 1.00 90.62 156 PHE A C 1
ATOM 1207 O O . PHE A 1 156 ? -15.922 3.520 10.640 1.00 90.62 156 PHE A O 1
ATOM 1214 N N . LEU A 1 157 ? -14.711 1.890 9.681 1.00 88.94 157 LEU A N 1
ATOM 1215 C CA . LEU A 1 157 ? -15.137 0.838 10.606 1.00 88.94 157 LEU A CA 1
ATOM 1216 C C . LEU A 1 157 ? -14.716 1.154 12.048 1.00 88.94 157 LEU A C 1
ATOM 1218 O O . LEU A 1 157 ? -15.551 1.106 12.955 1.00 88.94 157 LEU A O 1
ATOM 1222 N N . ILE A 1 158 ? -13.452 1.528 12.265 1.00 88.69 158 ILE A N 1
ATOM 1223 C CA . ILE A 1 158 ? -12.934 1.875 13.597 1.00 88.69 158 ILE A CA 1
ATOM 1224 C C . ILE A 1 158 ? -13.643 3.116 14.146 1.00 88.69 158 ILE A C 1
ATOM 1226 O O . ILE A 1 158 ? -13.988 3.148 15.328 1.00 88.69 158 ILE A O 1
ATOM 1230 N N . PHE A 1 159 ? -13.921 4.113 13.302 1.00 88.56 159 PHE A N 1
ATOM 1231 C CA . PHE A 1 159 ? -14.669 5.303 13.704 1.00 88.56 159 PHE A CA 1
ATOM 1232 C C . PHE A 1 159 ? -16.087 4.957 14.181 1.00 88.56 159 PHE A C 1
ATOM 1234 O O . PHE A 1 159 ? -16.496 5.387 15.260 1.00 88.56 159 PHE A O 1
ATOM 1241 N N . MET A 1 160 ? -16.823 4.133 13.428 1.00 87.69 160 MET A N 1
ATOM 1242 C CA . MET A 1 160 ? -18.161 3.685 13.829 1.00 87.69 160 MET A CA 1
ATOM 1243 C C . MET A 1 160 ? -18.121 2.863 15.126 1.00 87.69 160 MET A C 1
ATOM 1245 O O . MET A 1 160 ? -18.957 3.072 16.008 1.00 87.69 160 MET A O 1
ATOM 1249 N N . ALA A 1 161 ? -17.125 1.987 15.291 1.00 84.62 161 ALA A N 1
ATOM 1250 C CA . ALA A 1 161 ? -16.931 1.226 16.524 1.00 84.62 161 ALA A CA 1
ATOM 1251 C C . ALA A 1 161 ? -16.663 2.151 17.728 1.00 84.62 161 ALA A C 1
ATOM 1253 O O . ALA A 1 161 ? -17.367 2.062 18.736 1.00 84.62 161 ALA A O 1
ATOM 1254 N N . ALA A 1 162 ? -15.734 3.103 17.599 1.00 85.06 162 ALA A N 1
ATOM 1255 C CA . ALA A 1 162 ? -15.420 4.087 18.637 1.00 85.06 162 ALA A CA 1
ATOM 1256 C C . ALA A 1 162 ? -16.618 4.995 18.982 1.00 85.06 162 ALA A C 1
ATOM 1258 O O . ALA A 1 162 ? -16.834 5.351 20.145 1.00 85.06 162 ALA A O 1
ATOM 1259 N N . PHE A 1 163 ? -17.436 5.350 17.988 1.00 86.31 163 PHE A N 1
ATOM 1260 C CA . PHE A 1 163 ? -18.656 6.124 18.204 1.00 86.31 163 PHE A CA 1
ATOM 1261 C C . PHE A 1 163 ? -19.678 5.337 19.032 1.00 86.31 163 PHE A C 1
ATOM 1263 O O . PHE A 1 163 ? -20.189 5.848 20.031 1.00 86.31 163 PHE A O 1
ATOM 1270 N N . THR A 1 164 ? -19.935 4.073 18.674 1.00 80.19 164 THR A N 1
ATOM 1271 C CA . THR A 1 164 ? -20.861 3.224 19.440 1.00 80.19 164 THR A CA 1
ATOM 1272 C C . THR A 1 164 ? -20.393 3.002 20.877 1.00 80.19 164 THR A C 1
ATOM 1274 O O . THR A 1 164 ? -21.218 3.084 21.786 1.00 80.19 164 THR A O 1
ATOM 1277 N N . THR A 1 165 ? -19.092 2.814 21.121 1.00 80.56 165 THR A N 1
ATOM 1278 C CA . THR A 1 165 ? -18.565 2.648 22.485 1.00 80.56 165 THR A CA 1
ATOM 1279 C C . THR A 1 165 ? -18.595 3.932 23.301 1.00 80.56 165 THR A C 1
ATOM 1281 O O . THR A 1 165 ? -18.914 3.901 24.487 1.00 80.56 165 THR A O 1
ATOM 1284 N N . THR A 1 166 ? -18.348 5.083 22.680 1.00 82.38 166 THR A N 1
ATOM 1285 C CA . THR A 1 166 ? -18.496 6.382 23.354 1.00 82.38 166 THR A CA 1
ATOM 1286 C C . THR A 1 166 ? -19.951 6.623 23.765 1.00 82.38 166 THR A C 1
ATOM 1288 O O . THR A 1 166 ? -20.215 7.089 24.877 1.00 82.38 166 THR A O 1
ATOM 1291 N N . LEU A 1 167 ? -20.913 6.260 22.908 1.00 81.75 167 LEU A N 1
ATOM 1292 C CA . LEU A 1 167 ? -22.334 6.335 23.243 1.00 81.75 167 LEU A CA 1
ATOM 1293 C C . LEU A 1 167 ? -22.704 5.383 24.386 1.00 81.75 167 LEU A C 1
ATOM 1295 O O . LEU A 1 167 ? -23.346 5.823 25.342 1.00 81.75 167 LEU A O 1
ATOM 1299 N N . THR A 1 168 ? -22.299 4.109 24.334 1.00 77.12 168 THR A N 1
ATOM 1300 C CA . THR A 1 168 ? -22.616 3.146 25.406 1.00 77.12 168 THR A CA 1
ATOM 1301 C C . THR A 1 168 ? -21.994 3.557 26.740 1.00 77.12 168 THR A C 1
ATOM 1303 O O . THR A 1 168 ? -22.683 3.511 27.760 1.00 77.12 168 THR A O 1
ATOM 1306 N N . LEU A 1 169 ? -20.755 4.060 26.734 1.00 76.38 169 LEU A N 1
ATOM 1307 C CA . LEU A 1 169 ? -20.105 4.646 27.909 1.00 76.38 169 LEU A CA 1
ATOM 1308 C C . LEU A 1 169 ? -20.877 5.857 28.446 1.00 76.38 169 LEU A C 1
ATOM 1310 O O . LEU A 1 169 ? -21.112 5.951 29.651 1.00 76.38 169 LEU A O 1
ATOM 1314 N N . SER A 1 170 ? -21.323 6.762 27.572 1.00 80.50 170 SER A N 1
ATOM 1315 C CA . SER A 1 170 ? -22.110 7.936 27.972 1.00 80.50 170 SER A CA 1
ATOM 1316 C C . SER A 1 170 ? -23.427 7.540 28.651 1.00 80.50 170 SER A C 1
ATOM 1318 O O . SER A 1 170 ? -23.773 8.076 29.709 1.00 80.50 170 SER A O 1
ATOM 1320 N N . TYR A 1 171 ? -24.138 6.553 28.098 1.00 76.56 171 TYR A N 1
ATOM 1321 C CA . TYR A 1 171 ? -25.362 6.025 28.702 1.00 76.56 171 TYR A CA 1
ATOM 1322 C C . TYR A 1 171 ? -25.095 5.314 30.034 1.00 76.56 171 TYR A C 1
ATOM 1324 O O . TYR A 1 171 ? -25.839 5.522 30.995 1.00 76.56 171 TYR A O 1
ATOM 1332 N N . GLN A 1 172 ? -24.021 4.528 30.131 1.00 74.88 172 GLN A N 1
ATOM 1333 C CA . GLN A 1 172 ? -23.653 3.834 31.366 1.00 74.88 172 GLN A CA 1
ATOM 1334 C C . GLN A 1 172 ? -23.301 4.816 32.494 1.00 74.88 172 GLN A C 1
ATOM 1336 O O . GLN A 1 172 ? -23.710 4.606 33.638 1.00 74.88 172 GLN A O 1
ATOM 1341 N N . MET A 1 173 ? -22.613 5.918 32.180 1.00 74.06 173 MET A N 1
ATOM 1342 C CA . MET A 1 173 ? -22.298 6.974 33.151 1.00 74.06 173 MET A CA 1
ATOM 1343 C C . MET A 1 173 ? -23.563 7.669 33.678 1.00 74.06 173 MET A C 1
ATOM 1345 O O . MET A 1 173 ? -23.678 7.892 34.884 1.00 74.06 173 MET A O 1
ATOM 1349 N N . ARG A 1 174 ? -24.547 7.946 32.808 1.00 76.75 174 ARG A N 1
ATOM 1350 C CA . ARG A 1 174 ? -25.857 8.493 33.220 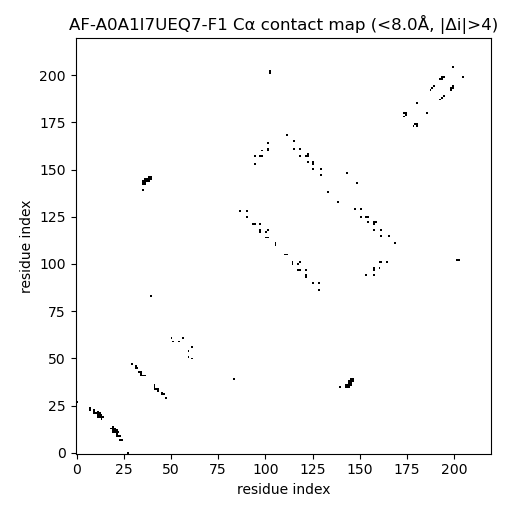1.00 76.75 174 ARG A CA 1
ATOM 1351 C C . ARG A 1 174 ? -26.627 7.528 34.125 1.00 76.75 174 ARG A C 1
ATOM 1353 O O . ARG A 1 174 ? -27.183 7.957 35.135 1.00 76.75 174 ARG A O 1
ATOM 1360 N N . GLY A 1 175 ? -26.597 6.233 33.805 1.00 74.19 175 GLY A N 1
ATOM 1361 C CA . GLY A 1 175 ? -27.194 5.185 34.637 1.00 74.19 175 GLY A CA 1
ATOM 1362 C C . GLY A 1 175 ? -26.542 5.075 36.020 1.00 74.19 175 GLY A C 1
ATOM 1363 O O . GLY A 1 175 ? -27.250 4.993 37.021 1.00 74.19 175 GLY A O 1
ATOM 1364 N N . ASN A 1 176 ? -25.206 5.145 36.103 1.00 75.44 176 ASN A N 1
ATOM 1365 C CA . ASN A 1 176 ? -24.484 5.133 37.383 1.00 75.44 176 ASN A CA 1
ATOM 1366 C C . ASN A 1 176 ? -24.777 6.375 38.245 1.00 75.44 176 ASN A C 1
ATOM 1368 O O . ASN A 1 176 ? -24.751 6.300 39.469 1.00 75.44 176 ASN A O 1
ATOM 1372 N N . SER A 1 177 ? -25.099 7.509 37.617 1.00 80.38 177 SER A N 1
ATOM 1373 C CA . SER A 1 177 ? -25.488 8.740 38.313 1.00 80.38 177 SER A CA 1
ATOM 1374 C C . SER A 1 177 ? -26.947 8.742 38.807 1.00 80.38 177 SER A C 1
ATOM 1376 O O . SER A 1 177 ? -27.394 9.751 39.351 1.00 80.38 177 SER A O 1
ATOM 1378 N N . GLY A 1 178 ? -27.692 7.641 38.626 1.00 75.81 178 GLY A N 1
ATOM 1379 C CA . GLY A 1 178 ? -29.067 7.480 39.114 1.00 75.81 178 GLY A CA 1
ATOM 1380 C C . GLY A 1 178 ? -30.136 8.189 38.276 1.00 75.81 178 GLY A C 1
ATOM 1381 O O . GLY A 1 178 ? -31.256 8.368 38.747 1.00 75.81 178 GLY A O 1
ATOM 1382 N N . GLN A 1 179 ? -29.807 8.608 37.052 1.00 78.31 179 GLN A N 1
ATOM 1383 C CA . GLN A 1 179 ? -30.740 9.299 36.164 1.00 78.31 179 GLN A CA 1
ATOM 1384 C C . GLN A 1 179 ? -31.585 8.272 35.391 1.00 78.31 179 GLN A C 1
ATOM 1386 O O . GLN A 1 179 ? -31.038 7.363 34.764 1.00 78.31 179 GLN A O 1
ATOM 1391 N N . GLU A 1 180 ? -32.915 8.391 35.442 1.00 73.44 180 GLU A N 1
ATOM 1392 C CA . GLU A 1 180 ? -33.810 7.482 34.717 1.00 73.44 180 GLU A CA 1
ATOM 1393 C C . GLU A 1 180 ? -33.582 7.586 33.200 1.00 73.44 180 GLU A C 1
ATOM 1395 O O . GLU A 1 180 ? -33.471 8.678 32.638 1.00 73.44 180 GLU A O 1
ATOM 1400 N N . VAL A 1 181 ? -33.475 6.434 32.530 1.00 74.12 181 VAL A N 1
ATOM 1401 C CA . VAL A 1 181 ? -33.261 6.365 31.078 1.00 74.12 181 VAL A CA 1
ATOM 1402 C C . VAL A 1 181 ? -34.570 6.691 30.362 1.00 74.12 181 VAL A C 1
ATOM 1404 O O . VAL A 1 181 ? -35.611 6.119 30.687 1.00 74.12 181 VAL A O 1
ATOM 1407 N N . ASP A 1 182 ? -34.507 7.576 29.364 1.00 74.25 182 ASP A N 1
ATOM 1408 C CA . ASP A 1 182 ? -35.666 7.968 28.558 1.00 74.25 182 ASP A CA 1
ATOM 1409 C C . ASP A 1 182 ? -36.360 6.725 27.943 1.00 74.25 182 ASP A C 1
ATOM 1411 O O . ASP A 1 182 ? -35.677 5.870 27.356 1.00 74.25 182 ASP A O 1
ATOM 1415 N N . PRO A 1 183 ? -37.700 6.597 28.048 1.00 73.12 183 PRO A N 1
ATOM 1416 C CA . PRO A 1 183 ? -38.447 5.435 27.565 1.00 73.12 183 PRO A CA 1
ATOM 1417 C C . PRO A 1 183 ? -38.190 5.090 26.094 1.00 73.12 183 PRO A C 1
ATOM 1419 O O . PRO A 1 183 ? -38.156 3.911 25.744 1.00 73.12 183 PRO A O 1
ATOM 1422 N N . ARG A 1 184 ? -37.937 6.088 25.235 1.00 74.50 184 ARG A N 1
ATOM 1423 C CA . ARG A 1 184 ? -37.675 5.843 23.805 1.00 74.50 184 ARG A CA 1
ATOM 1424 C C . ARG A 1 184 ? -36.340 5.144 23.560 1.00 74.50 184 ARG A C 1
ATOM 1426 O O . ARG A 1 184 ? -36.238 4.311 22.664 1.00 74.50 184 ARG A O 1
ATOM 1433 N N . VAL A 1 185 ? -35.322 5.464 24.361 1.00 73.38 185 VAL A N 1
ATOM 1434 C CA . VAL A 1 185 ? -33.988 4.846 24.264 1.00 73.38 185 VAL A CA 1
ATOM 1435 C C . VAL A 1 185 ? -34.048 3.392 24.719 1.00 73.38 185 VAL A C 1
ATOM 1437 O O . VAL A 1 185 ? -33.435 2.522 24.099 1.00 73.38 185 VAL A O 1
ATOM 1440 N N . ARG A 1 186 ? -34.828 3.121 25.772 1.00 71.56 186 ARG A N 1
ATOM 1441 C CA . ARG A 1 186 ? -35.089 1.767 26.264 1.00 71.56 186 ARG A CA 1
ATOM 1442 C C . ARG A 1 186 ? -35.767 0.916 25.190 1.00 71.56 186 ARG A C 1
ATOM 1444 O O . ARG A 1 186 ? -35.267 -0.160 24.870 1.00 71.56 186 ARG A O 1
ATOM 1451 N N . ASP A 1 187 ? -36.853 1.409 24.606 1.00 69.06 187 ASP A N 1
ATOM 1452 C CA . ASP A 1 187 ? -37.632 0.639 23.634 1.00 69.06 187 ASP A CA 1
ATOM 1453 C C . ASP A 1 187 ? -36.847 0.404 22.326 1.00 69.06 187 ASP A C 1
ATOM 1455 O O . ASP A 1 187 ? -36.893 -0.694 21.772 1.00 69.06 187 ASP A O 1
ATOM 1459 N N . PHE A 1 188 ? -36.024 1.368 21.891 1.00 73.81 188 PHE A N 1
ATOM 1460 C CA . PHE A 1 188 ? -35.103 1.201 20.758 1.00 73.81 188 PHE A CA 1
ATOM 1461 C C . PHE A 1 188 ? -34.062 0.091 21.001 1.00 73.81 188 PHE A C 1
ATOM 1463 O O . PHE A 1 188 ? -33.861 -0.778 20.148 1.00 73.81 188 PHE A O 1
ATOM 1470 N N . PHE A 1 189 ? -33.431 0.066 22.182 1.00 72.00 189 PHE A N 1
ATOM 1471 C CA . PHE A 1 189 ? -32.437 -0.956 22.534 1.00 72.00 189 PHE A CA 1
ATOM 1472 C C . PHE A 1 189 ? -33.044 -2.365 22.601 1.00 72.00 189 PHE A C 1
ATOM 1474 O O . PHE A 1 189 ? -32.467 -3.321 22.077 1.00 72.00 189 PHE A O 1
ATOM 1481 N N . PHE A 1 190 ? -34.215 -2.507 23.224 1.00 67.81 190 PHE A N 1
ATOM 1482 C CA . PHE A 1 190 ? -34.843 -3.817 23.405 1.00 67.81 190 PHE A CA 1
ATOM 1483 C C . PHE A 1 190 ? -35.506 -4.354 22.134 1.00 67.81 190 PHE A C 1
ATOM 1485 O O . PHE A 1 190 ? -35.471 -5.562 21.915 1.00 67.81 190 PHE A O 1
ATOM 1492 N N . TYR A 1 191 ? -36.084 -3.497 21.288 1.00 62.59 191 TYR A N 1
ATOM 1493 C CA . TYR A 1 191 ? -36.822 -3.962 20.111 1.00 62.59 191 TYR A CA 1
ATOM 1494 C C . TYR A 1 191 ? -35.946 -4.075 18.857 1.00 62.59 191 TYR A C 1
ATOM 1496 O O . TYR A 1 191 ? -36.126 -4.995 18.065 1.00 62.59 191 TYR A O 1
ATOM 1504 N N . GLN A 1 192 ? -34.978 -3.172 18.669 1.00 59.88 192 GLN A N 1
ATOM 1505 C CA . GLN A 1 192 ? -34.223 -3.072 17.414 1.00 59.88 192 GLN A CA 1
ATOM 1506 C C . GLN A 1 192 ? -32.822 -3.696 17.500 1.00 59.88 192 GLN A C 1
ATOM 1508 O O . GLN A 1 192 ? -32.326 -4.232 16.512 1.00 59.88 192 GLN A O 1
ATOM 1513 N N . ILE A 1 193 ? -32.182 -3.671 18.674 1.00 63.19 193 ILE A N 1
ATOM 1514 C CA . ILE A 1 193 ? -30.824 -4.210 18.866 1.00 63.19 193 ILE A CA 1
ATOM 1515 C C . ILE A 1 193 ? -30.877 -5.655 19.385 1.00 63.19 193 ILE A C 1
ATOM 1517 O O . ILE A 1 193 ? -30.218 -6.523 18.817 1.00 63.19 193 ILE A O 1
ATOM 1521 N N . ALA A 1 194 ? -31.701 -5.948 20.400 1.00 59.16 194 ALA A N 1
ATOM 1522 C CA . ALA A 1 194 ? -31.790 -7.297 20.979 1.00 59.16 194 ALA A CA 1
ATOM 1523 C C . ALA A 1 194 ? -32.522 -8.329 20.092 1.00 59.16 194 ALA A C 1
ATOM 1525 O O . ALA A 1 194 ? -32.300 -9.527 20.246 1.00 59.16 194 ALA A O 1
ATOM 1526 N N . ALA A 1 195 ? -33.361 -7.890 19.146 1.00 60.06 195 ALA A N 1
ATOM 1527 C CA . ALA A 1 195 ? -34.063 -8.781 18.215 1.00 60.06 195 ALA A CA 1
ATOM 1528 C C . ALA A 1 195 ? -33.192 -9.255 17.033 1.00 60.06 195 ALA A C 1
ATOM 1530 O O . ALA A 1 195 ? -33.573 -10.189 16.328 1.00 60.06 195 ALA A O 1
ATOM 1531 N N . ASN A 1 196 ? -32.026 -8.634 16.806 1.00 65.38 196 ASN A N 1
ATOM 1532 C CA . ASN A 1 196 ? -31.117 -9.011 15.726 1.00 65.38 196 ASN A CA 1
ATOM 1533 C C . ASN A 1 196 ? -30.214 -10.184 16.161 1.00 65.38 196 ASN A C 1
ATOM 1535 O O . ASN A 1 196 ? -29.340 -10.001 17.014 1.00 65.38 196 ASN A O 1
ATOM 1539 N N . PRO A 1 197 ? -30.344 -11.381 15.556 1.00 59.16 197 PRO A N 1
ATOM 1540 C CA . PRO A 1 197 ? -29.637 -12.585 16.008 1.00 59.16 197 PRO A CA 1
ATOM 1541 C C . PRO A 1 197 ? -28.110 -12.470 15.883 1.00 59.16 197 PRO A C 1
ATOM 1543 O O . PRO A 1 197 ? -27.380 -13.024 16.700 1.00 59.16 197 PRO A O 1
ATOM 1546 N N . CYS A 1 198 ? -27.616 -11.689 14.917 1.00 57.00 198 CYS A N 1
ATOM 1547 C CA . CYS A 1 198 ? -26.185 -11.426 14.741 1.00 57.00 198 CYS A CA 1
ATOM 1548 C C . CYS A 1 198 ? -25.597 -10.581 15.885 1.00 57.00 198 CYS A C 1
ATOM 1550 O O . CYS A 1 198 ? -24.473 -10.812 16.327 1.00 57.00 198 CYS A O 1
ATOM 1552 N N . ILE A 1 199 ? -26.373 -9.621 16.393 1.00 58.34 199 ILE A N 1
ATOM 1553 C CA . ILE A 1 199 ? -25.973 -8.767 17.514 1.00 58.34 199 ILE A CA 1
ATOM 1554 C C . ILE A 1 199 ? -26.093 -9.544 18.822 1.00 58.34 199 ILE A C 1
ATOM 1556 O O . ILE A 1 199 ? -25.224 -9.408 19.669 1.00 58.34 199 ILE A O 1
ATOM 1560 N N . SER A 1 200 ? -27.095 -10.415 18.967 1.00 52.88 200 SER A N 1
ATOM 1561 C CA . SER A 1 200 ? -27.226 -11.301 20.132 1.00 52.88 200 SER A CA 1
ATOM 1562 C C . SER A 1 200 ? -26.092 -12.330 20.261 1.00 52.88 200 SER A C 1
ATOM 1564 O O . SER A 1 200 ? -25.869 -12.833 21.359 1.00 52.88 200 SER A O 1
ATOM 1566 N N . TRP A 1 201 ? -25.417 -12.686 19.163 1.00 52.50 201 TRP A N 1
ATOM 1567 C CA . TRP A 1 201 ? -24.239 -13.560 19.188 1.00 52.50 201 TRP A CA 1
ATOM 1568 C C . TRP A 1 201 ? -22.950 -12.779 19.491 1.00 52.50 201 TRP A C 1
ATOM 1570 O O . TRP A 1 201 ? -22.116 -13.249 20.259 1.00 52.50 201 TRP A O 1
ATOM 1580 N N . ALA A 1 202 ? -22.805 -11.569 18.935 1.00 52.72 202 ALA A N 1
ATOM 1581 C CA . ALA A 1 202 ? -21.641 -10.704 19.156 1.00 52.72 202 ALA A CA 1
ATOM 1582 C C . ALA A 1 202 ? -21.646 -10.018 20.536 1.00 52.72 202 ALA A C 1
ATOM 1584 O O . ALA A 1 202 ? -20.618 -9.916 21.201 1.00 52.72 202 ALA A O 1
ATOM 1585 N N . PHE A 1 203 ? -22.814 -9.576 20.992 1.00 55.25 203 PHE A N 1
ATOM 1586 C CA . PHE A 1 203 ? -23.054 -9.129 22.352 1.00 55.25 203 PHE A CA 1
ATOM 1587 C C . PHE A 1 203 ? -23.652 -10.298 23.120 1.00 55.25 203 PHE A C 1
ATOM 1589 O O . PHE A 1 203 ? -24.854 -10.545 23.039 1.00 55.25 203 PHE A O 1
ATOM 1596 N N . SER A 1 204 ? -22.839 -10.970 23.934 1.00 45.00 204 SER A N 1
ATOM 1597 C CA . SER A 1 204 ? -23.333 -11.748 25.074 1.00 45.00 204 SER A CA 1
ATOM 1598 C C . SER A 1 204 ? -24.041 -10.793 26.044 1.00 45.00 204 SER A C 1
ATOM 1600 O O . SER A 1 204 ? -23.499 -10.404 27.079 1.00 45.00 204 SER A O 1
ATOM 1602 N N . PHE A 1 205 ? -25.239 -10.335 25.677 1.00 47.59 205 PHE A N 1
ATOM 1603 C CA . PHE A 1 205 ? -26.073 -9.460 26.480 1.00 47.59 205 PHE A CA 1
ATOM 1604 C C . PHE A 1 205 ? -26.643 -10.315 27.602 1.00 47.59 205 PHE A C 1
ATOM 1606 O O . PHE A 1 205 ? -27.727 -10.892 27.517 1.00 47.59 205 PHE A O 1
ATOM 1613 N N . GLN A 1 206 ? -25.849 -10.465 28.655 1.00 40.28 206 GLN A N 1
ATOM 1614 C CA . GLN A 1 206 ? -26.227 -11.199 29.844 1.00 40.28 206 GLN A CA 1
ATOM 1615 C C . GLN A 1 206 ? -27.218 -10.333 30.622 1.00 40.28 206 GLN A C 1
ATOM 1617 O O . GLN A 1 206 ? -26.865 -9.689 31.606 1.00 40.28 206 GLN A O 1
ATOM 1622 N N . LEU A 1 207 ? -28.464 -10.275 30.140 1.00 43.91 207 LEU A N 1
ATOM 1623 C CA . LEU A 1 207 ? -29.580 -9.641 30.831 1.00 43.91 207 LEU A CA 1
ATOM 1624 C C . LEU A 1 207 ? -29.646 -10.230 32.243 1.00 43.91 207 LEU A C 1
ATOM 1626 O O . LEU A 1 207 ? -29.938 -11.424 32.398 1.00 43.91 207 LEU A O 1
ATOM 1630 N N . PRO A 1 208 ? -29.367 -9.443 33.298 1.00 41.03 208 PRO A N 1
ATOM 1631 C CA . PRO A 1 208 ? -29.512 -9.946 34.644 1.00 41.03 208 PRO A CA 1
ATOM 1632 C C . PRO A 1 208 ? -30.993 -10.276 34.846 1.00 41.03 208 PRO A C 1
ATOM 1634 O O . PRO A 1 208 ? -31.846 -9.390 34.885 1.00 41.03 208 PRO A O 1
ATOM 1637 N N . LYS A 1 209 ? -31.297 -11.569 35.028 1.00 44.69 209 LYS A N 1
ATOM 1638 C CA . LYS A 1 209 ? -32.643 -12.132 35.276 1.00 44.69 209 LYS A CA 1
ATOM 1639 C C . LYS A 1 209 ? -33.410 -11.464 36.438 1.00 44.69 209 LYS A C 1
ATOM 1641 O O . LYS A 1 209 ? -34.570 -11.781 36.679 1.00 44.69 209 LYS A O 1
ATOM 1646 N N . LYS A 1 210 ? -32.781 -10.544 37.177 1.00 43.06 210 LYS A N 1
ATOM 1647 C CA . LYS A 1 210 ? -33.353 -9.819 38.316 1.00 43.06 210 LYS A CA 1
ATOM 1648 C C . LYS A 1 210 ? -34.427 -8.791 37.926 1.00 43.06 210 LYS A C 1
ATOM 1650 O O . LYS A 1 210 ? -35.281 -8.518 38.764 1.00 43.06 210 LYS A O 1
ATOM 1655 N N . LEU A 1 211 ? -34.455 -8.282 36.689 1.00 47.31 211 LEU A N 1
ATOM 1656 C CA . LEU A 1 211 ? -35.476 -7.306 36.259 1.00 47.31 211 LEU A CA 1
ATOM 1657 C C . LEU A 1 211 ? -36.857 -7.929 35.978 1.00 47.31 211 LEU A C 1
ATOM 1659 O O . LEU A 1 211 ? -37.868 -7.290 36.249 1.00 47.31 211 LEU A O 1
ATOM 1663 N N . LEU A 1 212 ? -36.923 -9.206 35.583 1.00 48.50 212 LEU A N 1
ATOM 1664 C CA . LEU A 1 212 ? -38.191 -9.941 35.407 1.00 48.50 212 LEU A CA 1
ATOM 1665 C C . LEU A 1 212 ? -38.897 -10.284 36.733 1.00 48.50 212 LEU A C 1
ATOM 1667 O O . LEU A 1 212 ? -40.045 -10.720 36.740 1.00 48.50 212 LEU A O 1
ATOM 1671 N N . ARG A 1 213 ? -38.225 -10.096 37.878 1.00 40.25 213 ARG A N 1
ATOM 1672 C CA . ARG A 1 213 ? -38.792 -10.393 39.205 1.00 40.25 213 ARG A CA 1
ATOM 1673 C C . ARG A 1 213 ? -39.442 -9.182 39.879 1.00 40.25 213 ARG A C 1
ATOM 1675 O O . ARG A 1 213 ? -40.108 -9.353 40.896 1.00 40.25 213 ARG A O 1
ATOM 1682 N N . SER A 1 214 ? -39.232 -7.975 39.350 1.00 40.66 214 SER A N 1
ATOM 1683 C CA . SER A 1 214 ? -39.830 -6.746 39.891 1.00 40.66 214 SER A CA 1
ATOM 1684 C C . SER A 1 214 ? -41.286 -6.570 39.448 1.00 40.66 214 SER A C 1
ATOM 1686 O O . SER A 1 214 ? -42.109 -6.091 40.224 1.00 40.66 214 SER A O 1
ATOM 1688 N N . ASP A 1 215 ? -41.623 -7.032 38.242 1.00 44.62 215 ASP A N 1
ATOM 1689 C CA . ASP A 1 215 ? -42.968 -6.886 37.673 1.00 44.62 215 ASP A CA 1
ATOM 1690 C C . ASP A 1 215 ? -43.998 -7.809 38.357 1.00 44.62 215 ASP A C 1
ATOM 1692 O O . ASP A 1 215 ? -45.086 -7.388 38.736 1.00 44.62 215 ASP A O 1
ATOM 1696 N N . ASN A 1 216 ? -43.593 -9.036 38.704 1.00 38.16 216 ASN A N 1
ATOM 1697 C CA . ASN A 1 216 ? -44.447 -9.991 39.428 1.00 38.16 216 ASN A CA 1
ATOM 1698 C C . ASN A 1 216 ? -44.715 -9.637 40.904 1.00 38.16 216 ASN A C 1
ATOM 1700 O O . ASN A 1 216 ? -45.465 -10.346 41.568 1.00 38.16 216 ASN A O 1
ATOM 1704 N N . ARG A 1 217 ? -44.110 -8.572 41.453 1.00 43.66 217 ARG A N 1
ATOM 1705 C CA . ARG A 1 217 ? -44.372 -8.129 42.837 1.00 43.66 217 ARG A CA 1
ATOM 1706 C C . ARG A 1 217 ? -45.324 -6.936 42.938 1.00 43.66 217 ARG A C 1
ATOM 1708 O O . ARG A 1 217 ? -45.525 -6.435 44.038 1.00 43.66 217 ARG A O 1
ATOM 1715 N N . LYS A 1 218 ? -45.902 -6.489 41.818 1.00 41.75 218 LYS A N 1
ATOM 1716 C CA . LYS A 1 218 ? -46.918 -5.423 41.777 1.00 41.75 218 LYS A CA 1
ATOM 1717 C C . LYS A 1 218 ? -48.331 -5.925 41.432 1.00 41.75 218 LYS A C 1
ATOM 1719 O O . LYS A 1 218 ? -49.198 -5.105 41.151 1.00 41.75 218 LYS A O 1
ATOM 1724 N N . GLN A 1 219 ? -48.572 -7.240 41.463 1.00 43.19 219 GLN A N 1
ATOM 1725 C CA . GLN A 1 219 ? -49.882 -7.845 41.163 1.00 43.19 219 GLN A CA 1
ATOM 1726 C C . GLN A 1 219 ? -50.452 -8.777 42.254 1.00 43.19 219 GLN A C 1
ATOM 1728 O O . GLN A 1 219 ? -51.324 -9.587 41.951 1.00 43.19 219 GLN A O 1
ATOM 1733 N N . VAL A 1 220 ? -50.029 -8.650 43.518 1.00 36.81 220 VAL A N 1
ATOM 1734 C CA . VAL A 1 220 ? -50.754 -9.216 44.679 1.00 36.81 220 VAL A CA 1
ATOM 1735 C C . VAL A 1 220 ? -50.713 -8.231 45.834 1.00 36.81 220 VAL A C 1
ATOM 1737 O O . VAL A 1 220 ? -49.604 -7.709 46.091 1.00 36.81 220 VAL A O 1
#

Radius of gyration: 32.88 Å; Cα contacts (8 Å, |Δi|>4): 101; chains: 1; bounding box: 89×29×89 Å